Protein AF-A0A2D5ATB6-F1 (afdb_monomer_lite)

Foldseek 3Di:
DPLVLLVCLLVPVVVSVVPPPDDPVVSVVLVLLPLVCCVVVVVNPSLCVLLVVLCVLLVLLLLQQCPPDPPNGGCNVVLSVCLSVDPLSVCCSSVVNDSNLSSLVSSLVVCVVVVVPVSNQSSVVSNVLVVLLCVLLVCVLVVVVVVPPPDDDDDDDDDDPDPVVVVVVQVVQWKAFFPQKDKDKAFPQSVVLSVQSVVCVVVVHRRDPRDPGDRVDIWIKMWGFANPDDSPDGTDIDIDTDDPLRSVVNVVRNVIQTLVNLCVSQVVVVHHSVVSVVVVVVCVVRSRMDD

pLDDT: mean 79.23, std 19.3, range [33.31, 98.38]

Structure (mmCIF, N/CA/C/O backbone):
data_AF-A0A2D5ATB6-F1
#
_entry.id   AF-A0A2D5ATB6-F1
#
loop_
_atom_site.group_PDB
_atom_site.id
_atom_site.type_symbol
_atom_site.label_atom_id
_atom_site.label_alt_id
_atom_site.label_comp_id
_atom_site.label_asym_id
_atom_site.label_entity_id
_atom_site.label_seq_id
_atom_site.pdbx_PDB_ins_code
_atom_site.Cartn_x
_atom_site.Cartn_y
_atom_site.Cartn_z
_atom_site.occupancy
_atom_site.B_iso_or_equiv
_atom_site.auth_seq_id
_atom_site.auth_comp_id
_atom_site.auth_asym_id
_atom_site.auth_atom_id
_atom_site.pdbx_PDB_model_num
ATOM 1 N N . MET A 1 1 ? 13.770 -29.908 0.794 1.00 45.47 1 MET A N 1
ATOM 2 C CA . MET A 1 1 ? 14.318 -30.268 -0.531 1.00 45.47 1 MET A CA 1
ATOM 3 C C . MET A 1 1 ? 15.813 -30.008 -0.504 1.00 45.47 1 MET A C 1
ATOM 5 O O . MET A 1 1 ? 16.211 -29.025 0.107 1.00 45.47 1 MET A O 1
ATOM 9 N N . ASP A 1 2 ? 16.616 -30.884 -1.105 1.00 45.12 2 ASP A N 1
ATOM 10 C CA . ASP A 1 2 ? 18.061 -30.679 -1.275 1.00 45.12 2 ASP A CA 1
ATOM 11 C C . ASP A 1 2 ? 18.303 -29.563 -2.310 1.00 45.12 2 ASP A C 1
ATOM 13 O O . ASP A 1 2 ? 17.798 -29.638 -3.431 1.00 45.12 2 ASP A O 1
ATOM 17 N N . GLY A 1 3 ? 19.059 -28.522 -1.949 1.00 36.22 3 GLY A N 1
ATOM 18 C CA . GLY A 1 3 ? 19.397 -27.417 -2.856 1.00 36.22 3 GLY A CA 1
ATOM 19 C C . GLY A 1 3 ? 20.173 -27.869 -4.100 1.00 36.22 3 GLY A C 1
ATOM 20 O O . GLY A 1 3 ? 20.088 -27.230 -5.148 1.00 36.22 3 GLY A O 1
ATOM 21 N N . GLY A 1 4 ? 20.859 -29.016 -4.033 1.00 52.47 4 GLY A N 1
ATOM 22 C CA . GLY A 1 4 ? 21.532 -29.621 -5.180 1.00 52.47 4 GLY A CA 1
ATOM 23 C C . GLY A 1 4 ? 20.583 -30.241 -6.212 1.00 52.47 4 GLY A C 1
ATOM 24 O O . GLY A 1 4 ? 20.994 -30.437 -7.354 1.00 52.47 4 GLY A O 1
ATOM 25 N N . PHE A 1 5 ? 19.336 -30.547 -5.839 1.00 50.19 5 PHE A N 1
ATOM 26 C CA . PHE A 1 5 ? 18.330 -31.136 -6.729 1.00 50.19 5 PHE A CA 1
ATOM 27 C C . PHE A 1 5 ? 17.746 -30.084 -7.682 1.00 50.19 5 PHE A C 1
ATOM 29 O O . PHE A 1 5 ? 17.736 -30.283 -8.894 1.00 50.19 5 PHE A O 1
ATOM 36 N N . ALA A 1 6 ? 17.351 -28.926 -7.144 1.00 51.47 6 ALA A N 1
ATOM 37 C CA . ALA A 1 6 ? 16.807 -27.820 -7.930 1.00 51.47 6 ALA A CA 1
ATOM 38 C C . ALA A 1 6 ? 17.833 -27.282 -8.945 1.00 51.47 6 ALA A C 1
ATOM 40 O O . ALA A 1 6 ? 17.521 -27.180 -10.127 1.00 51.47 6 ALA A O 1
ATOM 41 N N . SER A 1 7 ? 19.085 -27.044 -8.525 1.00 52.72 7 SER A N 1
ATOM 42 C CA . SER A 1 7 ? 20.153 -26.594 -9.438 1.00 52.72 7 SER A CA 1
ATOM 43 C C . SER A 1 7 ? 20.425 -27.561 -10.593 1.00 52.72 7 SER A C 1
ATOM 45 O O . SER A 1 7 ? 20.748 -27.115 -11.689 1.00 52.72 7 SER A O 1
ATOM 47 N N . ARG A 1 8 ? 20.290 -28.878 -10.380 1.00 61.53 8 ARG A N 1
ATOM 48 C CA . ARG A 1 8 ? 20.505 -29.877 -11.440 1.00 61.53 8 ARG A CA 1
ATOM 49 C C . ARG A 1 8 ? 19.345 -29.940 -12.435 1.00 61.53 8 ARG A C 1
ATOM 51 O O . ARG A 1 8 ? 19.594 -30.092 -13.626 1.00 61.53 8 ARG A O 1
ATOM 58 N N . ILE A 1 9 ? 18.108 -29.734 -11.978 1.00 58.03 9 ILE A N 1
ATOM 59 C CA . ILE A 1 9 ? 16.943 -29.593 -12.869 1.00 58.03 9 ILE A CA 1
ATOM 60 C C . ILE A 1 9 ? 17.055 -28.317 -13.711 1.00 58.03 9 ILE A C 1
ATOM 62 O O . ILE A 1 9 ? 16.879 -28.371 -14.924 1.00 58.03 9 ILE A O 1
ATOM 66 N N . PHE A 1 10 ? 17.420 -27.183 -13.101 1.00 56.78 10 PHE A N 1
ATOM 67 C CA . PHE A 1 10 ? 17.631 -25.931 -13.839 1.00 56.78 10 PHE A CA 1
ATOM 68 C C . PHE A 1 10 ? 18.816 -26.002 -14.818 1.00 56.78 10 PHE A C 1
ATOM 70 O O . PHE A 1 10 ? 18.800 -25.331 -15.842 1.00 56.78 10 PHE A O 1
ATOM 77 N N . GLY A 1 11 ? 19.818 -26.844 -14.548 1.00 59.97 11 GLY A N 1
ATOM 78 C CA . GLY A 1 11 ? 20.951 -27.104 -15.444 1.00 59.97 11 GLY A CA 1
ATOM 79 C C . GLY A 1 11 ? 20.675 -28.090 -16.587 1.00 59.97 11 GLY A C 1
ATOM 80 O O . GLY A 1 11 ? 21.626 -28.492 -17.254 1.00 59.97 11 GLY A O 1
ATOM 81 N N . HIS A 1 12 ? 19.419 -28.502 -16.802 1.00 62.50 12 HIS A N 1
ATOM 82 C CA . HIS A 1 12 ? 19.025 -29.510 -17.794 1.00 62.50 12 HIS A CA 1
ATOM 83 C C . HIS A 1 12 ? 19.777 -30.848 -17.672 1.00 62.50 12 HIS A C 1
ATOM 85 O O . HIS A 1 12 ? 20.018 -31.511 -18.681 1.00 62.50 12 HIS A O 1
ATOM 91 N N . ASP A 1 13 ? 20.133 -31.271 -16.455 1.00 73.19 13 ASP A N 1
ATOM 92 C CA . ASP A 1 13 ? 20.701 -32.602 -16.228 1.00 73.19 13 ASP A CA 1
ATOM 93 C C . ASP A 1 13 ? 19.681 -33.672 -16.682 1.00 73.19 13 ASP A C 1
ATOM 95 O O . ASP A 1 13 ? 18.634 -33.827 -16.038 1.00 73.19 13 ASP A O 1
ATOM 99 N N . PRO A 1 14 ? 19.949 -34.420 -17.773 1.00 64.00 14 PRO A N 1
ATOM 100 C CA . PRO A 1 14 ? 18.973 -35.338 -18.361 1.00 64.00 14 PRO A CA 1
ATOM 101 C C . PRO A 1 14 ? 18.563 -36.446 -17.389 1.00 64.00 14 PRO A C 1
ATOM 103 O O . PRO A 1 14 ? 17.420 -36.909 -17.396 1.00 64.00 14 PRO A O 1
ATOM 106 N N . GLN A 1 15 ? 19.493 -36.854 -16.524 1.00 70.38 15 GLN A N 1
ATOM 107 C CA . GLN A 1 15 ? 19.270 -37.913 -15.555 1.00 70.38 15 GLN A CA 1
ATOM 108 C C . GLN A 1 15 ? 18.345 -37.421 -14.437 1.00 70.38 15 GLN A C 1
ATOM 110 O O . GLN A 1 15 ? 17.429 -38.138 -14.037 1.00 70.38 15 GLN A O 1
ATOM 115 N N . MET A 1 16 ? 18.495 -36.170 -13.996 1.00 68.12 16 MET A N 1
ATOM 116 C CA . MET A 1 16 ? 17.614 -35.592 -12.978 1.00 68.12 16 MET A CA 1
ATOM 117 C C . MET A 1 16 ? 16.237 -35.250 -13.542 1.00 68.12 16 MET A C 1
ATOM 119 O O . MET A 1 16 ? 15.245 -35.637 -12.933 1.00 68.12 16 MET A O 1
ATOM 123 N N . CYS A 1 17 ? 16.146 -34.643 -14.729 1.00 64.56 17 CYS A N 1
ATOM 124 C CA . CYS A 1 17 ? 14.864 -34.358 -15.383 1.00 64.56 17 CYS A CA 1
ATOM 125 C C . CYS A 1 17 ? 13.998 -35.624 -15.522 1.00 64.56 17 CYS A C 1
ATOM 127 O O . CYS A 1 17 ? 12.823 -35.599 -15.163 1.00 64.56 17 CYS A O 1
ATOM 129 N N . SER A 1 18 ? 14.597 -36.758 -15.911 1.00 65.44 18 SER A N 1
ATOM 130 C CA . SER A 1 18 ? 13.889 -38.040 -16.068 1.00 65.44 18 SER A CA 1
ATOM 131 C C . SER A 1 18 ? 13.386 -38.680 -14.762 1.00 65.44 18 SER A C 1
ATOM 133 O O . SER A 1 18 ? 12.474 -39.503 -14.794 1.00 65.44 18 SER A O 1
ATOM 135 N N . THR A 1 19 ? 13.944 -38.304 -13.604 1.00 65.94 19 THR A N 1
ATOM 136 C CA . THR A 1 19 ? 13.579 -38.882 -12.292 1.00 65.94 19 THR A CA 1
ATOM 137 C C . THR A 1 19 ? 12.556 -38.050 -11.521 1.00 65.94 19 THR A C 1
ATOM 139 O O . THR A 1 19 ? 12.052 -38.497 -10.493 1.00 65.94 19 THR A O 1
ATOM 142 N N . THR A 1 20 ? 12.207 -36.860 -12.021 1.00 60.66 20 THR A N 1
ATOM 143 C CA . THR A 1 20 ? 11.219 -35.968 -11.388 1.00 60.66 20 THR A CA 1
ATOM 144 C C . THR A 1 20 ? 9.781 -36.474 -11.484 1.00 60.66 20 THR A C 1
ATOM 146 O O . THR A 1 20 ? 8.939 -36.045 -10.698 1.00 60.66 20 THR A O 1
ATOM 149 N N . GLY A 1 21 ? 9.487 -37.361 -12.443 1.00 53.75 21 GLY A N 1
ATOM 150 C CA . GLY A 1 21 ? 8.119 -37.777 -12.768 1.00 53.75 21 GLY A CA 1
ATOM 151 C C . GLY A 1 21 ? 7.263 -36.669 -13.394 1.00 53.75 21 GLY A C 1
ATOM 152 O O . GLY A 1 21 ? 6.063 -36.867 -13.562 1.00 53.75 21 GLY A O 1
ATOM 153 N N . LEU A 1 22 ? 7.867 -35.522 -13.720 1.00 54.59 22 LEU A N 1
ATOM 154 C CA . LEU A 1 22 ? 7.214 -34.392 -14.370 1.00 54.59 22 LEU A CA 1
ATOM 155 C C . LEU A 1 22 ? 7.183 -34.601 -15.884 1.00 54.59 22 LEU A C 1
ATOM 157 O O . LEU A 1 22 ? 8.119 -35.144 -16.473 1.00 54.59 22 LEU A O 1
ATOM 161 N N . THR A 1 23 ? 6.108 -34.145 -16.513 1.00 61.91 23 THR A N 1
ATOM 162 C CA . THR A 1 23 ? 5.996 -34.094 -17.973 1.00 61.91 23 THR A CA 1
ATOM 163 C C . THR A 1 23 ? 6.937 -33.036 -18.562 1.00 61.91 23 THR A C 1
ATOM 165 O O . THR A 1 23 ? 7.346 -32.098 -17.875 1.00 61.91 23 THR A O 1
ATOM 168 N N . ASP A 1 24 ? 7.251 -33.136 -19.858 1.00 57.34 24 ASP A N 1
ATOM 169 C CA . ASP A 1 24 ? 8.077 -32.138 -20.561 1.00 57.34 24 ASP A CA 1
ATOM 170 C C . ASP A 1 24 ? 7.486 -30.716 -20.475 1.00 57.34 24 ASP A C 1
ATOM 172 O O . ASP A 1 24 ? 8.218 -29.723 -20.452 1.00 57.34 24 ASP A O 1
ATOM 176 N N . GLU A 1 25 ? 6.158 -30.603 -20.376 1.00 47.81 25 GLU A N 1
ATOM 177 C CA . GLU A 1 25 ? 5.452 -29.333 -20.196 1.00 47.81 25 GLU A CA 1
ATOM 178 C C . GLU A 1 25 ? 5.665 -28.749 -18.786 1.00 47.81 25 GLU A C 1
ATOM 180 O O . GLU A 1 25 ? 5.964 -27.563 -18.644 1.00 47.81 25 GLU A O 1
ATOM 185 N N . GLU A 1 26 ? 5.616 -29.577 -17.741 1.00 45.59 26 GLU A N 1
ATOM 186 C CA . GLU A 1 26 ? 5.871 -29.166 -16.351 1.00 45.59 26 GLU A CA 1
ATOM 187 C C . GLU A 1 26 ? 7.356 -28.860 -16.096 1.00 45.59 26 GLU A C 1
ATOM 189 O O . GLU A 1 26 ? 7.682 -27.893 -15.401 1.00 45.59 26 GLU A O 1
ATOM 194 N N . LEU A 1 27 ? 8.269 -29.617 -16.717 1.00 55.69 27 LEU A N 1
ATOM 195 C CA . LEU A 1 27 ? 9.700 -29.296 -16.757 1.00 55.69 27 LEU A CA 1
ATOM 196 C C . LEU A 1 27 ? 9.943 -27.974 -17.491 1.00 55.69 27 LEU A C 1
ATOM 198 O O . LEU A 1 27 ? 10.703 -27.136 -17.009 1.00 55.69 27 LEU A O 1
ATOM 202 N N . SER A 1 28 ? 9.233 -27.726 -18.597 1.00 53.09 28 SER A N 1
ATOM 203 C CA . SER A 1 28 ? 9.246 -26.425 -19.269 1.00 53.09 28 SER A CA 1
ATOM 204 C C . SER A 1 28 ? 8.721 -25.303 -18.371 1.00 53.09 28 SER A C 1
ATOM 206 O O . SER A 1 28 ? 9.161 -24.171 -18.556 1.00 53.09 28 SER A O 1
ATOM 208 N N . TRP A 1 29 ? 7.783 -25.547 -17.452 1.00 49.97 29 TRP A N 1
ATOM 209 C CA . TRP A 1 29 ? 7.299 -24.529 -16.510 1.00 49.97 29 TRP A CA 1
ATOM 210 C C . TRP A 1 29 ? 8.302 -24.254 -15.389 1.00 49.97 29 TRP A C 1
ATOM 212 O O . TRP A 1 29 ? 8.465 -23.102 -14.987 1.00 49.97 29 TRP A O 1
ATOM 222 N N . LEU A 1 30 ? 9.017 -25.282 -14.925 1.00 46.66 30 LEU A N 1
ATOM 223 C CA . LEU A 1 30 ? 10.131 -25.123 -13.990 1.00 46.66 30 LEU A CA 1
ATOM 224 C C . LEU A 1 30 ? 11.281 -24.342 -14.639 1.00 46.66 30 LEU A C 1
ATOM 226 O O . LEU A 1 30 ? 11.693 -23.313 -14.110 1.00 46.66 30 LEU A O 1
ATOM 230 N N . CYS A 1 31 ? 11.726 -24.736 -15.834 1.00 52.03 31 CYS A N 1
ATOM 231 C CA . CYS A 1 31 ? 12.717 -23.988 -16.612 1.00 52.03 31 CYS A CA 1
ATOM 232 C C . CYS A 1 31 ? 12.207 -22.605 -17.058 1.00 52.03 31 CYS A C 1
ATOM 234 O O . CYS A 1 31 ? 13.009 -21.711 -17.284 1.00 52.03 31 CYS A O 1
ATOM 236 N N . ALA A 1 32 ? 10.892 -22.367 -17.147 1.00 47.25 32 ALA A N 1
ATOM 237 C CA . ALA A 1 32 ? 10.337 -21.040 -17.444 1.00 47.25 32 ALA A CA 1
ATOM 238 C C . ALA A 1 32 ? 10.570 -20.013 -16.327 1.00 47.25 32 ALA A C 1
ATOM 240 O O . ALA A 1 32 ? 10.341 -18.823 -16.552 1.00 47.25 32 ALA A O 1
ATOM 241 N N . GLN A 1 33 ? 11.031 -20.442 -15.149 1.00 49.78 33 GLN A N 1
ATOM 242 C CA . GLN A 1 33 ? 11.528 -19.517 -14.140 1.00 49.78 33 GLN A CA 1
ATOM 243 C C . GLN A 1 33 ? 13.014 -19.181 -14.333 1.00 49.78 33 GLN A C 1
ATOM 245 O O . GLN A 1 33 ? 13.437 -18.153 -13.833 1.00 49.78 33 GLN A O 1
ATOM 250 N N . ASP A 1 34 ? 13.802 -19.937 -15.106 1.00 58.72 34 ASP A N 1
ATOM 251 C CA . ASP A 1 34 ? 15.224 -19.643 -15.342 1.00 58.72 34 ASP A CA 1
ATOM 252 C C . ASP A 1 34 ? 15.435 -18.257 -16.017 1.00 58.72 34 ASP A C 1
ATOM 254 O O . ASP A 1 34 ? 14.915 -18.010 -17.114 1.00 58.72 34 ASP A O 1
ATOM 258 N N . PRO A 1 35 ? 16.216 -17.332 -15.412 1.00 55.88 35 PRO A N 1
ATOM 259 C CA . PRO A 1 35 ? 16.519 -16.021 -15.987 1.00 55.88 35 PRO A CA 1
ATOM 260 C C . PRO A 1 35 ? 17.221 -16.101 -17.347 1.00 55.88 35 PRO A C 1
ATOM 262 O O . PRO A 1 35 ? 17.037 -15.211 -18.184 1.00 55.88 35 PRO A O 1
ATOM 265 N N . ALA A 1 36 ? 18.010 -17.156 -17.586 1.00 55.88 36 ALA A N 1
ATOM 266 C CA . ALA A 1 36 ? 18.679 -17.363 -18.866 1.00 55.88 36 ALA A CA 1
ATOM 267 C C . ALA A 1 36 ? 17.671 -17.763 -19.956 1.00 55.88 36 ALA A C 1
ATOM 269 O O . ALA A 1 36 ? 17.685 -17.177 -21.039 1.00 55.88 36 ALA A O 1
ATOM 270 N N . ALA A 1 37 ? 16.729 -18.660 -19.651 1.00 52.94 37 ALA A N 1
ATOM 271 C CA . ALA A 1 37 ? 15.648 -19.045 -20.559 1.00 52.94 37 ALA A CA 1
ATOM 272 C C . ALA A 1 37 ? 14.688 -17.886 -20.896 1.00 52.94 37 ALA A C 1
ATOM 274 O O . ALA A 1 37 ? 14.227 -17.781 -22.032 1.00 52.94 37 ALA A O 1
ATOM 275 N N . LEU A 1 38 ? 14.408 -16.982 -19.949 1.00 55.25 38 LEU A N 1
ATOM 276 C CA . LEU A 1 38 ? 13.622 -15.764 -20.210 1.00 55.25 38 LEU A CA 1
ATOM 277 C C . LEU A 1 38 ? 14.363 -14.747 -21.080 1.00 55.25 38 LEU A C 1
ATOM 279 O O . LEU A 1 38 ? 13.742 -14.072 -21.902 1.00 55.25 38 LEU A O 1
ATOM 283 N N . SER A 1 39 ? 15.682 -14.651 -20.916 1.00 53.03 39 SER A N 1
ATOM 284 C CA . SER A 1 39 ? 16.539 -13.812 -21.761 1.00 53.03 39 SER A CA 1
ATOM 285 C C . SER A 1 39 ? 16.708 -14.396 -23.170 1.00 53.03 39 SER A C 1
ATOM 287 O O . SER A 1 39 ? 16.908 -13.647 -24.122 1.00 53.03 39 SER A O 1
ATOM 289 N N . ALA A 1 40 ? 16.589 -15.719 -23.309 1.00 50.56 40 ALA A N 1
ATOM 290 C CA . ALA A 1 40 ? 16.691 -16.452 -24.567 1.00 50.56 40 ALA A CA 1
ATOM 291 C C . ALA A 1 40 ? 15.334 -16.727 -25.253 1.00 50.56 40 ALA A C 1
ATOM 293 O O . ALA A 1 40 ? 15.324 -17.433 -26.257 1.00 50.56 40 ALA A O 1
ATOM 294 N N . ASP A 1 41 ? 14.210 -16.197 -24.739 1.00 56.16 41 ASP A N 1
ATOM 295 C CA . ASP A 1 41 ? 12.846 -16.428 -25.254 1.00 56.16 41 ASP A CA 1
ATOM 296 C C . ASP A 1 41 ? 12.723 -15.998 -26.735 1.00 56.16 41 ASP A C 1
ATOM 298 O O . ASP A 1 41 ? 12.576 -14.800 -27.009 1.00 56.16 41 ASP A O 1
ATOM 302 N N . PRO A 1 42 ? 12.726 -16.939 -27.707 1.00 46.34 42 PRO A N 1
ATOM 303 C CA . PRO A 1 42 ? 12.850 -16.622 -29.134 1.00 46.34 42 PRO A CA 1
ATOM 304 C C . PRO A 1 42 ? 11.650 -15.854 -29.705 1.00 46.34 42 PRO A C 1
ATOM 306 O O . PRO A 1 42 ? 11.721 -15.336 -30.817 1.00 46.34 42 PRO A O 1
ATOM 309 N N . GLY A 1 43 ? 10.539 -15.783 -28.962 1.00 55.91 43 GLY A N 1
ATOM 310 C CA . GLY A 1 43 ? 9.350 -15.010 -29.325 1.00 55.91 43 GLY A CA 1
ATOM 311 C C . GLY A 1 43 ? 8.998 -13.890 -28.347 1.00 55.91 43 GLY A C 1
ATOM 312 O O . GLY A 1 43 ? 7.989 -13.219 -28.557 1.00 55.91 43 GLY A O 1
ATOM 313 N N . GLY A 1 44 ? 9.759 -13.718 -27.260 1.00 62.25 44 GLY A N 1
ATOM 314 C CA . GLY A 1 44 ? 9.538 -12.703 -26.222 1.00 62.25 44 GLY A CA 1
ATOM 315 C C . GLY A 1 44 ? 8.184 -12.763 -25.498 1.00 62.25 44 GLY A C 1
ATOM 316 O O . GLY A 1 44 ? 7.881 -11.870 -24.708 1.00 62.25 44 GLY A O 1
ATOM 317 N N . LYS A 1 45 ? 7.346 -13.778 -25.750 1.00 70.81 45 LYS A N 1
ATOM 318 C CA . LYS A 1 45 ? 5.972 -13.868 -25.228 1.00 70.81 45 LYS A CA 1
ATOM 319 C C . LYS A 1 45 ? 5.949 -14.030 -23.710 1.00 70.81 45 LYS A C 1
ATOM 321 O O . LYS A 1 45 ? 5.103 -13.436 -23.045 1.00 70.81 45 LYS A O 1
ATOM 326 N N . ARG A 1 46 ? 6.877 -14.812 -23.155 1.00 68.88 46 ARG A N 1
ATOM 327 C CA . ARG A 1 46 ? 6.960 -15.085 -21.712 1.00 68.88 46 ARG A CA 1
ATOM 328 C C . ARG A 1 46 ? 7.489 -13.865 -20.978 1.00 68.88 46 ARG A C 1
ATOM 330 O O . ARG A 1 46 ? 6.906 -13.442 -19.980 1.00 68.88 46 ARG A O 1
ATOM 337 N N . ARG A 1 47 ? 8.533 -13.241 -21.534 1.00 71.50 47 ARG A N 1
ATOM 338 C CA . ARG A 1 47 ? 9.038 -11.951 -21.051 1.00 71.50 47 ARG A CA 1
ATOM 339 C C . ARG A 1 47 ? 7.928 -10.898 -21.064 1.00 71.50 47 ARG A C 1
ATOM 341 O O . ARG A 1 47 ? 7.714 -10.244 -20.049 1.00 71.50 47 ARG A O 1
ATOM 348 N N . ALA A 1 48 ? 7.177 -10.791 -22.161 1.00 70.88 48 ALA A N 1
ATOM 349 C CA . ALA A 1 48 ? 6.059 -9.859 -22.285 1.00 70.88 48 ALA A CA 1
ATOM 350 C C . ALA A 1 48 ? 4.952 -10.120 -21.252 1.00 70.88 48 ALA A C 1
ATOM 352 O O . ALA A 1 48 ? 4.411 -9.168 -20.699 1.00 70.88 48 ALA A O 1
ATOM 353 N N . GLN A 1 49 ? 4.644 -11.382 -20.936 1.00 77.12 49 GLN A N 1
ATOM 354 C CA . GLN A 1 49 ? 3.660 -11.719 -19.904 1.00 77.12 49 GLN A CA 1
ATOM 355 C C . GLN A 1 49 ? 4.131 -11.320 -18.497 1.00 77.12 49 GLN A C 1
ATOM 357 O O . GLN A 1 49 ? 3.371 -10.708 -17.749 1.00 77.12 49 GLN A O 1
ATOM 362 N N . ILE A 1 50 ? 5.379 -11.635 -18.130 1.00 79.19 50 ILE A N 1
ATOM 363 C CA . ILE A 1 50 ? 5.946 -11.257 -16.824 1.00 79.19 50 ILE A CA 1
ATOM 364 C C . ILE A 1 50 ? 5.981 -9.736 -16.682 1.00 79.19 50 ILE A C 1
ATOM 366 O O . ILE A 1 50 ? 5.491 -9.195 -15.690 1.00 79.19 50 ILE A O 1
ATOM 370 N N . VAL A 1 51 ? 6.520 -9.056 -17.694 1.00 80.06 51 VAL A N 1
ATOM 371 C CA . VAL A 1 51 ? 6.595 -7.595 -17.746 1.00 80.06 51 VAL A CA 1
ATOM 372 C C . VAL A 1 51 ? 5.198 -6.985 -17.698 1.00 80.06 51 VAL A C 1
ATOM 374 O O . VAL A 1 51 ? 4.988 -6.048 -16.940 1.00 80.06 51 VAL A O 1
ATOM 377 N N . GLY A 1 52 ? 4.226 -7.542 -18.425 1.00 76.94 52 GLY A N 1
ATOM 378 C CA . GLY A 1 52 ? 2.835 -7.090 -18.407 1.00 76.94 52 GLY A CA 1
ATOM 379 C C . GLY A 1 52 ? 2.187 -7.210 -17.027 1.00 76.94 52 GLY A C 1
ATOM 380 O O . GLY A 1 52 ? 1.556 -6.263 -16.562 1.00 76.94 52 GLY A O 1
ATOM 381 N N . ASN A 1 53 ? 2.402 -8.328 -16.329 1.00 84.44 53 ASN A N 1
ATOM 382 C CA . ASN A 1 53 ? 1.889 -8.525 -14.972 1.00 84.44 53 ASN A CA 1
ATOM 383 C C . ASN A 1 53 ? 2.508 -7.526 -13.986 1.00 84.44 53 ASN A C 1
ATOM 385 O O . ASN A 1 53 ? 1.785 -6.874 -13.235 1.00 84.44 53 ASN A O 1
ATOM 389 N N . ILE A 1 54 ? 3.833 -7.357 -14.021 1.00 89.31 54 ILE A N 1
ATOM 390 C CA . ILE A 1 54 ? 4.540 -6.377 -13.183 1.00 89.31 54 ILE A CA 1
ATOM 391 C C . ILE A 1 54 ? 4.056 -4.963 -13.495 1.00 89.31 54 ILE A C 1
ATOM 393 O O . ILE A 1 54 ? 3.707 -4.218 -12.583 1.00 89.31 54 ILE A O 1
ATOM 397 N N . ALA A 1 55 ? 3.979 -4.613 -14.778 1.00 86.62 55 ALA A N 1
ATOM 398 C CA . ALA A 1 55 ? 3.539 -3.302 -15.217 1.00 86.62 55 ALA A CA 1
ATOM 399 C C . ALA A 1 55 ? 2.109 -3.003 -14.775 1.00 86.62 55 ALA A C 1
ATOM 401 O O . ALA A 1 55 ? 1.825 -1.869 -14.413 1.00 86.62 55 ALA A O 1
ATOM 402 N N . SER A 1 56 ? 1.228 -4.008 -14.750 1.00 85.50 56 SER A N 1
ATOM 403 C CA . SER A 1 56 ? -0.141 -3.855 -14.252 1.00 85.50 56 SER A CA 1
ATOM 404 C C . SER A 1 56 ? -0.220 -3.622 -12.738 1.00 85.50 56 SER A C 1
ATOM 406 O O . SER A 1 56 ? -1.134 -2.935 -12.285 1.00 85.50 56 SER A O 1
ATOM 408 N N . GLU A 1 57 ? 0.730 -4.154 -11.962 1.00 90.75 57 GLU A N 1
ATOM 409 C CA . GLU A 1 57 ? 0.771 -3.996 -10.503 1.00 90.75 57 GLU A CA 1
ATOM 410 C C . GLU A 1 57 ? 1.487 -2.722 -10.040 1.00 90.75 57 GLU A C 1
ATOM 412 O O . GLU A 1 57 ? 1.136 -2.215 -8.978 1.00 90.75 57 GLU A O 1
ATOM 417 N N . PHE A 1 58 ? 2.451 -2.224 -10.823 1.00 93.94 58 PHE A N 1
ATOM 418 C C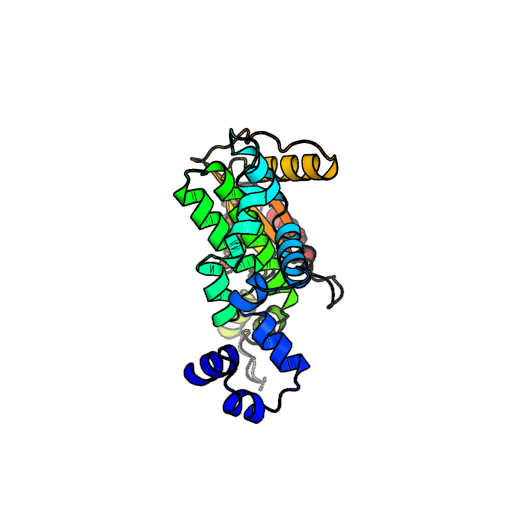A . PHE A 1 58 ? 3.317 -1.084 -10.490 1.00 93.94 58 PHE A CA 1
ATOM 419 C C . PHE A 1 58 ? 3.126 0.108 -11.442 1.00 93.94 58 PHE A C 1
ATOM 421 O O . PHE A 1 58 ? 4.083 0.774 -11.854 1.00 93.94 58 PHE A O 1
ATOM 428 N N . ARG A 1 59 ? 1.880 0.348 -11.865 1.00 92.50 59 ARG A N 1
ATOM 429 C CA . ARG A 1 59 ? 1.542 1.371 -12.866 1.00 92.50 59 ARG A CA 1
ATOM 430 C C . ARG A 1 59 ? 1.934 2.773 -12.406 1.00 92.50 59 ARG A C 1
ATOM 432 O O . ARG A 1 59 ? 2.441 3.543 -13.223 1.00 92.50 59 ARG A O 1
ATOM 439 N N . LEU A 1 60 ? 1.712 3.108 -11.133 1.00 93.00 60 LEU A N 1
ATOM 440 C CA . LEU A 1 60 ? 2.008 4.439 -10.596 1.00 93.00 60 LEU A CA 1
ATOM 441 C C . LEU A 1 60 ? 3.516 4.671 -10.536 1.00 93.00 60 LEU A C 1
ATOM 443 O O . LEU A 1 60 ? 3.994 5.697 -11.020 1.00 93.00 60 LEU A O 1
ATOM 447 N N . SER A 1 61 ? 4.269 3.691 -10.033 1.00 93.69 61 SER A N 1
ATOM 448 C CA . SER A 1 61 ? 5.731 3.746 -9.942 1.00 93.69 61 SER A CA 1
ATOM 449 C C . SER A 1 61 ? 6.363 3.897 -11.319 1.00 93.69 61 SER A C 1
ATOM 451 O O . SER A 1 61 ? 7.221 4.754 -11.517 1.00 93.69 61 SER A O 1
ATOM 453 N N . LEU A 1 62 ? 5.915 3.108 -12.299 1.00 90.38 62 LEU A N 1
ATOM 454 C CA . LEU A 1 62 ? 6.418 3.182 -13.673 1.00 90.38 62 LEU A CA 1
ATOM 455 C C . LEU A 1 62 ? 6.070 4.515 -14.345 1.00 90.38 62 LEU A C 1
ATOM 457 O O . LEU A 1 62 ? 6.900 5.076 -15.066 1.00 90.38 62 LEU A O 1
ATOM 461 N N . SER A 1 63 ? 4.873 5.047 -14.092 1.00 89.06 63 SER A N 1
ATOM 462 C CA . SER A 1 63 ? 4.446 6.363 -14.579 1.00 89.06 63 SER A CA 1
ATOM 463 C C . SER A 1 63 ? 5.305 7.488 -14.003 1.00 89.06 63 SER A C 1
ATOM 465 O O . SER A 1 63 ? 5.876 8.285 -14.751 1.00 89.06 63 SER A O 1
ATOM 467 N N . ALA A 1 64 ? 5.483 7.503 -12.679 1.00 88.94 64 ALA A N 1
ATOM 468 C CA . ALA A 1 64 ? 6.322 8.472 -11.985 1.00 88.94 64 ALA A CA 1
ATOM 469 C C . ALA A 1 64 ? 7.784 8.391 -12.462 1.00 88.94 64 ALA A C 1
ATOM 471 O O . ALA A 1 64 ? 8.389 9.401 -12.825 1.00 88.94 64 ALA A O 1
ATOM 472 N N . ALA A 1 65 ? 8.325 7.177 -12.569 1.00 87.88 65 ALA A N 1
ATOM 473 C CA . ALA A 1 65 ? 9.688 6.930 -13.021 1.00 87.88 65 ALA A CA 1
ATOM 474 C C . ALA A 1 65 ? 9.908 7.321 -14.489 1.00 87.88 65 ALA A C 1
ATOM 476 O O . ALA A 1 65 ? 10.984 7.788 -14.845 1.00 87.88 65 ALA A O 1
ATOM 477 N N . SER A 1 66 ? 8.905 7.204 -15.362 1.00 80.25 66 SER A N 1
ATOM 478 C CA . SER A 1 66 ? 9.016 7.639 -16.767 1.00 80.25 66 SER A CA 1
ATOM 479 C C . SER A 1 66 ? 9.352 9.132 -16.904 1.00 80.25 66 SER A C 1
ATOM 481 O O . SER A 1 66 ? 9.904 9.557 -17.918 1.00 80.25 66 SER A O 1
ATOM 483 N N . ARG A 1 67 ? 9.071 9.925 -15.863 1.00 74.69 67 ARG A N 1
ATOM 484 C CA . ARG A 1 67 ? 9.293 11.370 -15.816 1.00 74.69 67 ARG A CA 1
ATOM 485 C C . ARG A 1 67 ? 10.652 11.778 -15.232 1.00 74.69 67 ARG A C 1
ATOM 487 O O . ARG A 1 67 ? 11.186 12.811 -15.632 1.00 74.69 67 ARG A O 1
ATOM 494 N N . SER A 1 68 ? 11.204 11.025 -14.278 1.00 63.81 68 SER A N 1
ATOM 495 C CA . SER A 1 68 ? 12.391 11.451 -13.510 1.00 63.81 68 SER A CA 1
ATOM 496 C C . SER A 1 68 ? 13.698 11.514 -14.324 1.00 63.81 68 SER A C 1
ATOM 498 O O . SER A 1 68 ? 14.692 12.040 -13.825 1.00 63.81 68 SER A O 1
ATOM 500 N N . SER A 1 69 ? 13.726 11.060 -15.586 1.00 59.81 69 SER A N 1
ATOM 501 C CA . SER A 1 69 ? 14.892 11.255 -16.464 1.00 59.81 69 SER A CA 1
ATOM 502 C C . SER A 1 69 ? 14.777 12.544 -17.276 1.00 59.81 69 SER A C 1
ATOM 504 O O . SER A 1 69 ? 13.801 12.775 -17.984 1.00 59.81 69 SER A O 1
ATOM 506 N N . ARG A 1 70 ? 15.821 13.382 -17.207 1.00 57.50 70 ARG A N 1
ATOM 507 C CA . ARG A 1 70 ? 15.987 14.563 -18.076 1.00 57.50 70 ARG A CA 1
ATOM 508 C C . ARG A 1 70 ? 16.290 14.188 -19.533 1.00 57.50 70 ARG A C 1
ATOM 510 O O . ARG A 1 70 ? 16.136 15.029 -20.412 1.00 57.50 70 ARG A O 1
ATOM 517 N N . ASN A 1 71 ? 16.705 12.946 -19.776 1.00 48.19 71 ASN A N 1
ATOM 518 C CA . ASN A 1 71 ? 16.894 12.375 -21.106 1.00 48.19 71 ASN A CA 1
ATOM 519 C C . ASN A 1 71 ? 15.650 11.546 -21.457 1.00 48.19 71 ASN A C 1
ATOM 521 O O . ASN A 1 71 ? 15.030 10.988 -20.560 1.00 48.19 71 ASN A O 1
ATOM 525 N N . ALA A 1 72 ? 15.287 11.455 -22.738 1.00 44.75 72 ALA A N 1
ATOM 526 C CA . ALA A 1 72 ? 14.014 10.925 -23.256 1.00 44.75 72 ALA A CA 1
ATOM 527 C C . ALA A 1 72 ? 13.691 9.424 -22.986 1.00 44.75 72 ALA A C 1
ATOM 529 O O . ALA A 1 72 ? 12.959 8.802 -23.747 1.00 44.75 72 ALA A O 1
ATOM 530 N N . GLY A 1 73 ? 14.191 8.835 -21.901 1.00 52.00 73 GLY A N 1
ATOM 531 C CA . GLY A 1 73 ? 13.849 7.506 -21.404 1.00 52.00 73 GLY A CA 1
ATOM 532 C C . GLY A 1 73 ? 13.956 7.471 -19.881 1.00 52.00 73 GLY A C 1
ATOM 533 O O . GLY A 1 73 ? 15.020 7.174 -19.343 1.00 52.00 73 GLY A O 1
ATOM 534 N N . GLY A 1 74 ? 12.872 7.829 -19.186 1.00 56.97 74 GLY A N 1
ATOM 535 C CA . GLY A 1 74 ? 12.739 7.693 -17.730 1.00 56.97 74 GLY A CA 1
ATOM 536 C C . GLY A 1 74 ? 13.168 6.322 -17.192 1.00 56.97 74 GLY A C 1
ATOM 537 O O . GLY A 1 74 ? 13.105 5.342 -17.934 1.00 56.97 74 GLY A O 1
ATOM 538 N N . PRO A 1 75 ? 13.548 6.197 -15.905 1.00 58.88 75 PRO A N 1
ATOM 539 C CA . PRO A 1 75 ? 13.786 4.895 -15.282 1.00 58.88 75 PRO A CA 1
ATOM 540 C C . PRO A 1 75 ? 12.617 3.905 -15.403 1.00 58.88 75 PRO A C 1
ATOM 542 O O . PRO A 1 75 ? 12.861 2.711 -15.328 1.00 58.88 75 PRO A O 1
ATOM 545 N N . GLY A 1 76 ? 11.378 4.356 -15.642 1.00 61.91 76 GLY A N 1
ATOM 546 C CA . GLY A 1 76 ? 10.193 3.487 -15.719 1.00 61.91 76 GLY A CA 1
ATOM 547 C C . GLY A 1 76 ? 10.322 2.345 -16.739 1.00 61.91 76 GLY A C 1
ATOM 548 O O . GLY A 1 76 ? 10.386 1.184 -16.335 1.00 61.91 76 GLY A O 1
ATOM 549 N N . PRO A 1 77 ? 10.413 2.631 -18.051 1.00 69.56 77 PRO A N 1
ATOM 550 C CA . PRO A 1 77 ? 10.641 1.597 -19.061 1.00 69.56 77 PRO A CA 1
ATOM 551 C C . PRO A 1 77 ? 11.943 0.817 -18.828 1.00 69.56 77 PRO A C 1
ATOM 553 O O . PRO A 1 77 ? 11.961 -0.406 -18.949 1.00 69.56 77 PRO A O 1
ATOM 556 N N . ALA A 1 78 ? 13.006 1.505 -18.394 1.00 81.56 78 ALA A N 1
ATOM 557 C CA . ALA A 1 78 ? 14.302 0.882 -18.138 1.00 81.56 78 ALA A CA 1
ATOM 558 C C . ALA A 1 78 ? 14.267 -0.133 -16.980 1.00 81.56 78 ALA A C 1
ATOM 560 O O . ALA A 1 78 ? 14.983 -1.129 -17.022 1.00 81.56 78 ALA A O 1
ATOM 561 N N . TRP A 1 79 ? 13.433 0.062 -15.953 1.00 87.06 79 TRP A N 1
ATOM 562 C CA . TRP A 1 79 ? 13.282 -0.900 -14.859 1.00 87.06 79 TRP A CA 1
ATOM 563 C C . TRP A 1 79 ? 12.730 -2.234 -15.342 1.00 87.06 79 TRP A C 1
ATOM 565 O O . TRP A 1 79 ? 13.223 -3.277 -14.920 1.00 87.06 79 TRP A O 1
ATOM 575 N N . LEU A 1 80 ? 11.747 -2.219 -16.243 1.00 85.50 80 LEU A N 1
ATOM 576 C CA . LEU A 1 80 ? 11.181 -3.445 -16.812 1.00 85.50 80 LEU A CA 1
ATOM 577 C C . LEU A 1 80 ? 12.197 -4.190 -17.687 1.00 85.50 80 LEU A C 1
ATOM 579 O O . LEU A 1 80 ? 12.194 -5.421 -17.723 1.00 85.50 80 LEU A O 1
ATOM 583 N N . ASP A 1 81 ? 13.091 -3.455 -18.351 1.00 82.25 81 ASP A N 1
ATOM 584 C CA . ASP A 1 81 ? 14.173 -4.036 -19.142 1.00 82.25 81 ASP A CA 1
ATOM 585 C C . ASP A 1 81 ? 15.317 -4.585 -18.283 1.00 82.25 81 ASP A C 1
ATOM 587 O O . ASP A 1 81 ? 15.857 -5.648 -18.586 1.00 82.25 81 ASP A O 1
ATOM 591 N N . HIS A 1 82 ? 15.670 -3.898 -17.197 1.00 86.88 82 HIS A N 1
ATOM 592 C CA . HIS A 1 82 ? 16.788 -4.275 -16.332 1.00 86.88 82 HIS A CA 1
ATOM 593 C C . HIS A 1 82 ? 16.428 -5.339 -15.291 1.00 86.88 82 HIS A C 1
ATOM 595 O O . HIS A 1 82 ? 17.302 -6.108 -14.888 1.00 86.88 82 HIS A O 1
ATOM 601 N N . PHE A 1 83 ? 15.165 -5.406 -14.858 1.00 88.62 83 PHE A N 1
ATOM 602 C CA . PHE A 1 83 ? 14.734 -6.309 -13.791 1.00 88.62 83 PHE A CA 1
ATOM 603 C C . PHE A 1 83 ? 15.118 -7.780 -14.032 1.00 88.62 83 PHE A C 1
ATOM 605 O O . PHE A 1 83 ? 15.691 -8.368 -13.120 1.00 88.62 83 PHE A O 1
ATOM 612 N N . PRO A 1 84 ? 14.934 -8.385 -15.226 1.00 86.44 84 PRO A N 1
ATOM 613 C CA . PRO A 1 84 ? 15.353 -9.771 -15.471 1.00 86.44 84 PRO A CA 1
ATOM 614 C C . PRO A 1 84 ? 16.846 -10.052 -15.209 1.00 86.44 84 PRO A C 1
ATOM 616 O O . PRO A 1 84 ? 17.215 -11.177 -14.879 1.00 86.44 84 PRO A O 1
ATOM 619 N N . GLY A 1 85 ? 17.710 -9.037 -15.329 1.00 83.44 85 GLY A N 1
ATOM 620 C CA . GLY A 1 85 ? 19.143 -9.140 -15.037 1.00 83.44 85 GLY A CA 1
ATOM 621 C C . GLY A 1 85 ? 19.513 -8.917 -13.563 1.00 83.44 85 GLY A C 1
ATOM 622 O O . GLY A 1 85 ? 20.677 -9.102 -13.187 1.00 83.44 85 GLY A O 1
ATOM 623 N N . SER A 1 86 ? 18.557 -8.519 -12.720 1.00 89.81 86 SER A N 1
ATOM 624 C CA . SER A 1 86 ? 18.806 -8.099 -11.341 1.00 89.81 86 SER A CA 1
ATOM 625 C C . SER A 1 86 ? 19.014 -9.276 -10.377 1.00 89.81 86 SER A C 1
ATOM 627 O O . SER A 1 86 ? 18.671 -10.430 -10.657 1.00 89.81 86 SER A O 1
ATOM 629 N N . ALA A 1 87 ? 19.604 -8.995 -9.211 1.00 92.50 87 ALA A N 1
ATOM 630 C CA . ALA A 1 87 ? 19.777 -9.998 -8.161 1.00 92.50 87 ALA A CA 1
ATOM 631 C C . ALA A 1 87 ? 18.433 -10.411 -7.536 1.00 92.50 87 ALA A C 1
ATOM 633 O O . ALA A 1 87 ? 18.250 -11.578 -7.200 1.00 92.50 87 ALA A O 1
ATOM 634 N N . GLU A 1 88 ? 17.481 -9.484 -7.427 1.00 94.25 88 GLU A N 1
ATOM 635 C CA . GLU A 1 88 ? 16.134 -9.723 -6.905 1.00 94.25 88 GLU A CA 1
ATOM 636 C C . GLU A 1 88 ? 15.338 -10.661 -7.805 1.00 94.25 88 GLU A C 1
ATOM 638 O O . GLU A 1 88 ? 14.649 -11.540 -7.290 1.00 94.25 88 GLU A O 1
ATOM 643 N N . PHE A 1 89 ? 15.457 -10.513 -9.128 1.00 88.25 89 PHE A N 1
ATOM 644 C CA . PHE A 1 89 ? 14.834 -11.433 -10.075 1.00 88.25 89 PHE A CA 1
ATOM 645 C C . PHE A 1 89 ? 15.376 -12.853 -9.903 1.00 88.25 89 PHE A C 1
ATOM 647 O O . PHE A 1 89 ? 14.606 -13.787 -9.680 1.00 88.25 89 PHE A O 1
ATOM 654 N N . ARG A 1 90 ? 16.709 -13.008 -9.915 1.00 86.38 90 ARG A N 1
ATOM 655 C CA . ARG A 1 90 ? 17.360 -14.310 -9.689 1.00 86.38 90 ARG A CA 1
ATOM 656 C C . ARG A 1 90 ? 16.963 -14.920 -8.347 1.00 86.38 90 ARG A C 1
ATOM 658 O O . ARG A 1 90 ? 16.632 -16.099 -8.286 1.00 86.38 90 ARG A O 1
ATOM 665 N N . GLY A 1 91 ? 16.974 -14.120 -7.282 1.00 82.50 91 GLY A N 1
ATOM 666 C CA . GLY A 1 91 ? 16.563 -14.558 -5.952 1.00 82.50 91 GLY A CA 1
ATOM 667 C C . GLY A 1 91 ? 15.114 -15.035 -5.926 1.00 82.50 91 GLY A C 1
ATOM 668 O O . GLY A 1 91 ? 14.821 -16.055 -5.310 1.00 82.50 91 GLY A O 1
ATOM 669 N N . ALA A 1 92 ? 14.220 -14.352 -6.643 1.00 87.06 92 ALA A N 1
ATOM 670 C CA . ALA A 1 92 ? 12.816 -14.727 -6.680 1.00 87.06 92 ALA A CA 1
ATOM 671 C C . ALA A 1 92 ? 12.553 -16.023 -7.433 1.00 87.06 92 ALA A C 1
ATOM 673 O O . ALA A 1 92 ? 11.797 -16.860 -6.951 1.00 87.06 92 ALA A O 1
ATOM 674 N N . VAL A 1 93 ? 13.226 -16.210 -8.562 1.00 81.19 93 VAL A N 1
ATOM 675 C CA . VAL A 1 93 ? 13.187 -17.461 -9.316 1.00 81.19 93 VAL A CA 1
ATOM 676 C C . VAL A 1 93 ? 13.690 -18.631 -8.473 1.00 81.19 93 VAL A C 1
ATOM 678 O O . VAL A 1 93 ? 13.020 -19.653 -8.361 1.00 81.19 93 VAL A O 1
ATOM 681 N N . LEU A 1 94 ? 14.878 -18.488 -7.878 1.00 78.69 94 LEU A N 1
ATOM 682 C CA . LEU A 1 94 ? 15.540 -19.591 -7.180 1.00 78.69 94 LEU A CA 1
ATOM 683 C C . LEU A 1 94 ? 14.868 -19.910 -5.840 1.00 78.69 94 LEU A C 1
ATOM 685 O O . LEU A 1 94 ? 14.821 -21.068 -5.432 1.00 78.69 94 LEU A O 1
ATOM 689 N N . GLY A 1 95 ? 14.362 -18.886 -5.150 1.00 75.12 95 GLY A N 1
ATOM 690 C CA . GLY A 1 95 ? 13.707 -19.005 -3.847 1.00 75.12 95 GLY A CA 1
ATOM 691 C C . GLY A 1 95 ? 12.195 -19.235 -3.908 1.00 75.12 95 GLY A C 1
ATOM 692 O O . GLY A 1 95 ? 11.586 -19.486 -2.871 1.00 75.12 95 GLY A O 1
ATOM 693 N N . GLY A 1 96 ? 11.576 -19.146 -5.089 1.00 77.56 96 GLY A N 1
ATOM 694 C CA . GLY A 1 96 ? 10.121 -19.221 -5.244 1.00 77.56 96 GLY A CA 1
ATOM 695 C C . GLY A 1 96 ? 9.368 -17.987 -4.724 1.00 77.56 96 GLY A C 1
ATOM 696 O O . GLY A 1 96 ? 8.182 -18.089 -4.391 1.00 77.56 96 GLY A O 1
ATOM 697 N N . ASP A 1 97 ? 10.019 -16.818 -4.648 1.00 81.69 97 ASP A N 1
ATOM 698 C CA . ASP A 1 97 ? 9.326 -15.573 -4.304 1.00 81.69 97 ASP A CA 1
ATOM 699 C C . ASP A 1 97 ? 8.403 -15.116 -5.442 1.00 81.69 97 ASP A C 1
ATOM 701 O O . ASP A 1 97 ? 8.527 -15.464 -6.616 1.00 81.69 97 ASP A O 1
ATOM 705 N N . ARG A 1 98 ? 7.459 -14.241 -5.097 1.00 89.12 98 ARG A N 1
ATOM 706 C CA . ARG A 1 98 ? 6.553 -13.627 -6.069 1.00 89.12 98 ARG A CA 1
ATOM 707 C C . ARG A 1 98 ? 7.274 -12.521 -6.844 1.00 89.12 98 ARG A C 1
ATOM 709 O O . ARG A 1 98 ? 7.667 -11.519 -6.248 1.00 89.12 98 ARG A O 1
ATOM 716 N N . LEU A 1 99 ? 7.351 -12.660 -8.171 1.00 89.94 99 LEU A N 1
ATOM 717 C CA . LEU A 1 99 ? 8.047 -11.713 -9.057 1.00 89.94 99 LEU A CA 1
ATOM 718 C C . LEU A 1 99 ? 7.681 -10.234 -8.831 1.00 89.94 99 LEU A C 1
ATOM 720 O O . LEU A 1 99 ? 8.605 -9.430 -8.766 1.00 89.94 99 LEU A O 1
ATOM 724 N N . PRO A 1 100 ? 6.411 -9.832 -8.627 1.00 92.38 100 PRO A N 1
ATOM 725 C CA . PRO A 1 100 ? 6.110 -8.409 -8.433 1.00 92.38 100 PRO A CA 1
ATOM 726 C C . PRO A 1 100 ? 6.623 -7.856 -7.091 1.00 92.38 100 PRO A C 1
ATOM 728 O O . PRO A 1 100 ? 7.020 -6.699 -7.010 1.00 92.38 100 PRO A O 1
ATOM 731 N N . LEU A 1 101 ? 6.725 -8.691 -6.048 1.00 94.75 101 LEU A N 1
ATOM 732 C CA . LEU A 1 101 ? 7.365 -8.292 -4.787 1.00 94.75 101 LEU A CA 1
ATOM 733 C C . LEU A 1 101 ? 8.884 -8.147 -4.950 1.00 94.75 101 LEU A C 1
ATOM 735 O O . LEU A 1 101 ? 9.494 -7.267 -4.349 1.00 94.75 101 LEU A O 1
ATOM 739 N N . ALA A 1 102 ? 9.497 -8.993 -5.776 1.00 95.38 102 ALA A N 1
ATOM 740 C CA . ALA A 1 102 ? 10.906 -8.869 -6.122 1.00 95.38 102 ALA A CA 1
ATOM 741 C C . ALA A 1 102 ? 11.182 -7.634 -6.990 1.00 95.38 102 ALA A C 1
ATOM 743 O O . ALA A 1 102 ? 12.171 -6.942 -6.757 1.00 95.38 102 ALA A O 1
ATOM 744 N N . PHE A 1 103 ? 10.277 -7.313 -7.918 1.00 96.19 103 PHE A N 1
ATOM 745 C CA . PHE A 1 103 ? 10.340 -6.092 -8.714 1.00 96.19 103 PHE A CA 1
ATOM 746 C C . PHE A 1 103 ? 10.294 -4.840 -7.837 1.00 96.19 103 PHE A C 1
ATOM 748 O O . PHE A 1 103 ? 11.124 -3.957 -8.014 1.00 96.19 103 PHE A O 1
ATOM 755 N N . ALA A 1 104 ? 9.398 -4.783 -6.846 1.00 96.94 104 ALA A N 1
ATOM 756 C CA . ALA A 1 104 ? 9.362 -3.668 -5.899 1.00 96.94 104 ALA A CA 1
ATOM 757 C C . ALA A 1 104 ? 10.701 -3.460 -5.181 1.00 96.94 104 ALA A C 1
ATOM 759 O O . ALA A 1 104 ? 11.185 -2.336 -5.087 1.00 96.94 104 ALA A O 1
ATOM 760 N N . ARG A 1 105 ? 11.327 -4.543 -4.698 1.00 97.81 105 ARG A N 1
ATOM 761 C CA . ARG A 1 105 ? 12.642 -4.473 -4.039 1.00 97.81 105 ARG A CA 1
ATOM 762 C C . ARG A 1 105 ? 13.720 -3.953 -4.985 1.00 97.81 105 ARG A C 1
ATOM 764 O O . ARG A 1 105 ? 14.488 -3.080 -4.591 1.00 97.81 105 ARG A O 1
ATOM 771 N N . PHE A 1 106 ? 13.730 -4.446 -6.223 1.00 97.31 106 PHE A N 1
ATOM 772 C CA . PHE A 1 106 ? 14.624 -3.965 -7.273 1.00 97.31 106 PHE A CA 1
ATOM 773 C C . PHE A 1 106 ? 14.412 -2.468 -7.549 1.00 97.31 106 PHE A C 1
ATOM 775 O O . PHE A 1 106 ? 15.370 -1.701 -7.516 1.00 97.31 106 PHE A O 1
ATOM 782 N N . ALA A 1 107 ? 13.166 -2.033 -7.749 1.00 96.38 107 ALA A N 1
ATOM 783 C CA . ALA A 1 107 ? 12.832 -0.638 -8.023 1.00 96.38 107 ALA A CA 1
ATOM 784 C C . ALA A 1 107 ? 13.206 0.282 -6.848 1.00 96.38 107 ALA A C 1
ATOM 786 O O . ALA A 1 107 ? 13.771 1.350 -7.069 1.00 96.38 107 ALA A O 1
ATOM 787 N N . LEU A 1 108 ? 12.976 -0.144 -5.598 1.00 97.12 108 LEU A N 1
ATOM 788 C CA . LEU A 1 108 ? 13.420 0.587 -4.404 1.00 97.12 108 LEU A CA 1
ATOM 789 C C . LEU A 1 108 ? 14.943 0.709 -4.342 1.00 97.12 108 LEU A C 1
ATOM 791 O O . LEU A 1 108 ? 15.463 1.783 -4.039 1.00 97.12 108 LEU A O 1
ATOM 795 N N . HIS A 1 109 ? 15.661 -0.383 -4.612 1.00 96.75 109 HIS A N 1
ATOM 796 C CA . HIS A 1 109 ? 17.120 -0.385 -4.627 1.00 96.75 109 HIS A CA 1
ATOM 797 C C . HIS A 1 109 ? 17.672 0.553 -5.713 1.00 96.75 109 HIS A C 1
ATOM 799 O O . HIS A 1 109 ? 18.533 1.391 -5.433 1.00 96.75 109 HIS A O 1
ATOM 805 N N . ASP A 1 110 ? 17.142 0.469 -6.935 1.00 95.31 110 ASP A N 1
ATOM 806 C CA . ASP A 1 110 ? 17.550 1.315 -8.058 1.00 95.31 110 ASP A CA 1
ATOM 807 C C . ASP A 1 110 ? 17.219 2.796 -7.809 1.00 95.31 110 ASP A C 1
ATOM 809 O O . ASP A 1 110 ? 18.090 3.653 -7.953 1.00 95.31 110 ASP A O 1
ATOM 813 N N . ALA A 1 111 ? 16.003 3.102 -7.340 1.00 93.81 111 ALA A N 1
ATOM 814 C CA . ALA A 1 111 ? 15.591 4.465 -7.012 1.00 93.81 111 ALA A CA 1
ATOM 815 C C . ALA A 1 111 ? 16.498 5.093 -5.944 1.00 93.81 111 ALA A C 1
ATOM 817 O O . ALA A 1 111 ? 16.989 6.207 -6.124 1.00 93.81 111 ALA A O 1
ATOM 818 N N . ARG A 1 112 ? 16.788 4.364 -4.859 1.00 95.00 112 ARG A N 1
ATOM 819 C CA . ARG A 1 112 ? 17.666 4.849 -3.782 1.00 95.00 112 ARG A CA 1
ATOM 820 C C . ARG A 1 112 ? 19.106 5.031 -4.259 1.00 95.00 112 ARG A C 1
ATOM 822 O O . ARG A 1 112 ? 19.702 6.069 -3.988 1.00 95.00 112 ARG A O 1
ATOM 829 N N . SER A 1 113 ? 19.655 4.062 -4.994 1.00 94.12 113 SER A N 1
ATOM 830 C CA . SER A 1 113 ? 21.046 4.117 -5.474 1.00 94.12 113 SER A CA 1
ATOM 831 C C . SER A 1 113 ? 21.295 5.232 -6.496 1.00 94.12 113 SER A C 1
ATOM 833 O O . SER A 1 113 ? 22.394 5.781 -6.541 1.00 94.12 113 SER A O 1
ATOM 835 N N . LYS A 1 114 ? 20.277 5.614 -7.276 1.00 91.50 114 LYS A N 1
ATOM 836 C CA . LYS A 1 114 ? 20.353 6.702 -8.266 1.00 91.50 114 LYS A CA 1
ATOM 837 C C . LYS A 1 114 ? 19.864 8.057 -7.749 1.00 91.50 114 LYS A C 1
ATOM 839 O O . LYS A 1 114 ? 19.834 9.020 -8.510 1.00 91.50 114 LYS A O 1
ATOM 844 N N . GLY A 1 115 ? 19.499 8.150 -6.469 1.00 90.06 115 GLY A N 1
ATOM 845 C CA . GLY A 1 115 ? 19.055 9.400 -5.848 1.00 90.06 115 GLY A CA 1
ATOM 846 C C . GLY A 1 115 ? 17.653 9.855 -6.264 1.00 90.06 115 GLY A C 1
ATOM 847 O O . GLY A 1 115 ? 17.340 11.035 -6.141 1.00 90.06 115 GLY A O 1
ATOM 848 N N . HIS A 1 116 ? 16.802 8.939 -6.731 1.00 90.88 116 HIS A N 1
ATOM 849 C CA . HIS A 1 116 ? 15.389 9.187 -7.029 1.00 90.88 116 HIS A CA 1
ATOM 850 C C . HIS A 1 116 ? 14.527 9.031 -5.769 1.00 90.88 116 HIS A C 1
ATOM 852 O O . HIS A 1 116 ? 13.646 8.169 -5.692 1.00 90.88 116 HIS A O 1
ATOM 858 N N . ALA A 1 117 ? 14.821 9.835 -4.744 1.00 91.12 117 ALA A N 1
ATOM 859 C CA . ALA A 1 117 ? 14.142 9.770 -3.451 1.00 91.12 117 ALA A CA 1
ATOM 860 C C . ALA A 1 117 ? 12.626 10.005 -3.570 1.00 91.12 117 ALA A C 1
ATOM 862 O O . ALA A 1 117 ? 11.853 9.415 -2.822 1.00 91.12 117 ALA A O 1
ATOM 863 N N . GLU A 1 118 ? 12.195 10.801 -4.550 1.00 91.25 118 GLU A N 1
ATOM 864 C CA . GLU A 1 118 ? 10.788 11.095 -4.819 1.00 91.25 118 GLU A CA 1
ATOM 865 C C . GLU A 1 118 ? 9.982 9.874 -5.279 1.00 91.25 118 GLU A C 1
ATOM 867 O O . GLU A 1 118 ? 8.767 9.851 -5.117 1.00 91.25 118 GLU A O 1
ATOM 872 N N . LEU A 1 119 ? 10.632 8.853 -5.847 1.00 92.75 119 LEU A N 1
ATOM 873 C CA . LEU A 1 119 ? 9.951 7.645 -6.320 1.00 92.75 119 LEU A CA 1
ATOM 874 C C . LEU A 1 119 ? 9.712 6.637 -5.192 1.00 92.75 119 LEU A C 1
ATOM 876 O O . LEU A 1 119 ? 8.812 5.806 -5.298 1.00 92.75 119 LEU A O 1
ATOM 880 N N . VAL A 1 120 ? 10.501 6.707 -4.115 1.00 95.69 120 VAL A N 1
ATOM 881 C CA . VAL A 1 120 ? 10.480 5.722 -3.025 1.00 95.69 120 VAL A CA 1
ATOM 882 C C . VAL A 1 120 ? 9.084 5.568 -2.407 1.00 95.69 120 VAL A C 1
ATOM 884 O O . VAL A 1 120 ? 8.624 4.428 -2.354 1.00 95.69 120 VAL A O 1
ATOM 887 N N . PRO A 1 121 ? 8.356 6.641 -2.032 1.00 96.56 121 PRO A N 1
ATOM 888 C CA . PRO A 1 121 ? 7.051 6.491 -1.384 1.00 96.56 121 PRO A CA 1
ATOM 889 C C . PRO A 1 121 ? 6.003 5.796 -2.260 1.00 96.56 121 PRO A C 1
ATOM 891 O O . PRO A 1 121 ? 5.241 4.962 -1.778 1.00 96.56 121 PRO A O 1
ATOM 894 N N . VAL A 1 122 ? 5.988 6.077 -3.568 1.00 96.12 122 VAL A N 1
ATOM 895 C CA . VAL A 1 122 ? 5.038 5.445 -4.504 1.00 96.12 122 VAL A CA 1
ATOM 896 C C . VAL A 1 122 ? 5.346 3.962 -4.676 1.00 96.12 122 VAL A C 1
ATOM 898 O O . VAL A 1 122 ? 4.429 3.139 -4.680 1.00 96.12 122 VAL A O 1
ATOM 901 N N . ILE A 1 123 ? 6.633 3.606 -4.761 1.00 97.25 123 ILE A N 1
ATOM 902 C CA . ILE A 1 123 ? 7.046 2.203 -4.853 1.00 97.25 123 ILE A CA 1
ATOM 903 C C . ILE A 1 123 ? 6.699 1.464 -3.556 1.00 97.25 123 ILE A C 1
ATOM 905 O O . ILE A 1 123 ? 6.218 0.334 -3.618 1.00 97.25 123 ILE A O 1
ATOM 909 N N . GLU A 1 124 ? 6.905 2.078 -2.387 1.00 97.75 124 GLU A N 1
ATOM 910 C CA . GLU A 1 124 ? 6.538 1.493 -1.089 1.00 97.75 124 GLU A CA 1
ATOM 911 C C . GLU A 1 124 ? 5.024 1.277 -0.966 1.00 97.75 124 GLU A C 1
ATOM 913 O O . GLU A 1 124 ? 4.596 0.207 -0.520 1.00 97.75 124 GLU A O 1
ATOM 918 N N . LEU A 1 125 ? 4.213 2.228 -1.440 1.00 97.44 125 LEU A N 1
ATOM 919 C CA . LEU A 1 125 ? 2.759 2.090 -1.483 1.00 97.44 125 LEU A CA 1
ATOM 920 C C . LEU A 1 125 ? 2.321 0.928 -2.387 1.00 97.44 125 LEU A C 1
ATOM 922 O O . LEU A 1 125 ? 1.598 0.034 -1.941 1.00 97.44 125 LEU A O 1
ATOM 926 N N . GLU A 1 126 ? 2.771 0.894 -3.646 1.00 96.81 126 GLU A N 1
ATOM 927 C CA . GLU A 1 126 ? 2.414 -0.189 -4.574 1.00 96.81 126 GLU A CA 1
ATOM 928 C C . GLU A 1 126 ? 2.957 -1.544 -4.109 1.00 96.81 126 GLU A C 1
ATOM 930 O O . GLU A 1 126 ? 2.279 -2.563 -4.257 1.00 96.81 126 GLU A O 1
ATOM 935 N N . PHE A 1 127 ? 4.122 -1.573 -3.456 1.00 97.19 127 PHE A N 1
ATOM 936 C CA . PHE A 1 127 ? 4.656 -2.780 -2.831 1.00 97.19 127 PHE A CA 1
ATOM 937 C C . PHE A 1 127 ? 3.744 -3.299 -1.716 1.00 97.19 127 PHE A C 1
ATOM 939 O O . PHE A 1 127 ? 3.441 -4.497 -1.666 1.00 97.19 127 PHE A O 1
ATOM 946 N N . ALA A 1 128 ? 3.267 -2.414 -0.841 1.00 96.69 128 ALA A N 1
ATOM 947 C CA . ALA A 1 128 ? 2.357 -2.774 0.236 1.00 96.69 128 ALA A CA 1
ATOM 948 C C . ALA A 1 128 ? 0.990 -3.244 -0.296 1.00 96.69 128 ALA A C 1
ATOM 950 O O . ALA A 1 128 ? 0.460 -4.250 0.187 1.00 96.69 128 ALA A O 1
ATOM 951 N N . LEU A 1 129 ? 0.468 -2.608 -1.351 1.00 95.12 129 LEU A N 1
ATOM 952 C CA . LEU A 1 129 ? -0.738 -3.047 -2.067 1.00 95.12 129 LEU A CA 1
ATOM 953 C C . LEU A 1 129 ? -0.559 -4.435 -2.694 1.00 95.12 129 LEU A C 1
ATOM 955 O O . LEU A 1 129 ? -1.390 -5.329 -2.512 1.00 95.12 129 LEU A O 1
ATOM 959 N N . ALA A 1 130 ? 0.545 -4.637 -3.411 1.00 92.62 130 ALA A N 1
ATOM 960 C CA . ALA A 1 130 ? 0.912 -5.897 -4.044 1.00 92.62 130 ALA A CA 1
ATOM 961 C C . ALA A 1 130 ? 1.029 -7.027 -3.006 1.00 92.62 130 ALA A C 1
ATOM 963 O O . ALA A 1 130 ? 0.556 -8.148 -3.234 1.00 92.62 130 ALA A O 1
ATOM 964 N N . ARG A 1 131 ? 1.625 -6.746 -1.845 1.00 93.50 131 ARG A N 1
ATOM 965 C CA . ARG A 1 131 ? 1.705 -7.686 -0.725 1.00 93.50 131 ARG A CA 1
ATOM 966 C C . ARG A 1 131 ? 0.318 -8.009 -0.167 1.00 93.50 131 ARG A C 1
ATOM 968 O O . ARG A 1 131 ? -0.022 -9.186 -0.042 1.00 93.50 131 ARG A O 1
ATOM 975 N N . LEU A 1 132 ? -0.505 -6.992 0.089 1.00 92.69 132 LEU A N 1
ATOM 976 C CA . LEU A 1 132 ? -1.841 -7.168 0.654 1.00 92.69 132 LEU A CA 1
ATOM 977 C C . LEU A 1 132 ? -2.767 -8.006 -0.238 1.00 92.69 132 LEU A C 1
ATOM 979 O O . LEU A 1 132 ? -3.383 -8.949 0.255 1.00 92.69 132 LEU A O 1
ATOM 983 N N . ARG A 1 133 ? -2.794 -7.754 -1.555 1.00 89.56 133 ARG A N 1
ATOM 984 C CA . ARG A 1 133 ? -3.585 -8.548 -2.522 1.00 89.56 133 ARG A CA 1
ATOM 985 C C . ARG A 1 133 ? -3.271 -10.041 -2.450 1.00 89.56 133 ARG A C 1
ATOM 987 O O . ARG A 1 133 ? -4.165 -10.877 -2.564 1.00 89.56 133 ARG A O 1
ATOM 994 N N . ARG A 1 134 ? -1.994 -10.382 -2.271 1.00 86.94 134 ARG A N 1
ATOM 995 C CA . ARG A 1 134 ? -1.526 -11.773 -2.215 1.00 86.94 134 ARG A CA 1
ATOM 996 C C . ARG A 1 134 ? -1.862 -12.443 -0.898 1.00 86.94 134 ARG A C 1
ATOM 998 O O . ARG A 1 134 ? -2.268 -13.600 -0.906 1.00 86.94 134 ARG A O 1
ATOM 1005 N N . GLU A 1 135 ? -1.690 -11.734 0.212 1.00 87.00 135 GLU A N 1
ATOM 1006 C CA . GLU A 1 135 ? -2.061 -12.251 1.529 1.00 87.00 135 GLU A CA 1
ATOM 1007 C C . GLU A 1 135 ? -3.576 -12.499 1.612 1.00 87.00 135 GLU A C 1
ATOM 1009 O O . GLU A 1 135 ? -3.989 -13.555 2.091 1.00 87.00 135 GLU A O 1
ATOM 1014 N N . ALA A 1 136 ? -4.388 -11.610 1.027 1.00 84.44 136 ALA A N 1
ATOM 1015 C CA . ALA A 1 136 ? -5.834 -11.792 0.902 1.00 84.44 136 ALA A CA 1
ATOM 1016 C C . ALA A 1 136 ? -6.209 -12.985 -0.005 1.00 84.44 136 ALA A C 1
ATOM 1018 O O . ALA A 1 136 ? -7.032 -13.817 0.372 1.00 84.44 136 ALA A O 1
ATOM 1019 N N . ALA A 1 137 ? -5.569 -13.129 -1.174 1.00 78.62 137 ALA A N 1
ATOM 1020 C CA . ALA A 1 137 ? -5.837 -14.238 -2.100 1.00 78.62 137 ALA A CA 1
ATOM 1021 C C . ALA A 1 137 ? -5.370 -15.607 -1.571 1.00 78.62 137 ALA A C 1
ATOM 1023 O O . ALA A 1 137 ? -5.933 -16.643 -1.920 1.00 78.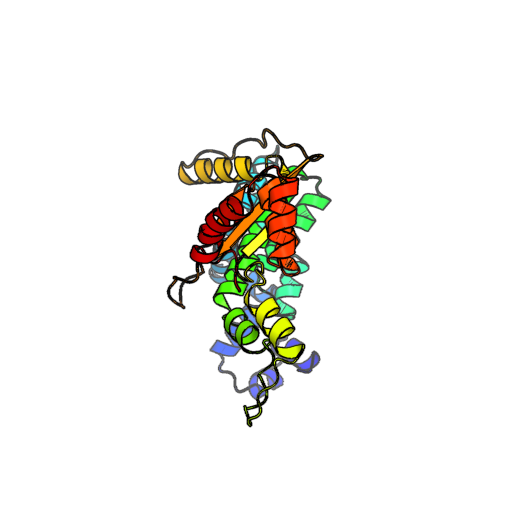62 137 ALA A O 1
ATOM 1024 N N . GLY A 1 138 ? -4.329 -15.627 -0.735 1.00 71.19 138 GLY A N 1
ATOM 1025 C CA . GLY A 1 138 ? -3.717 -16.850 -0.224 1.00 71.19 138 GLY A CA 1
ATOM 1026 C C . GLY A 1 138 ? -4.572 -17.635 0.770 1.00 71.19 138 GLY A C 1
ATOM 1027 O O . GLY A 1 138 ? -4.165 -18.735 1.138 1.00 71.19 138 GLY A O 1
ATOM 1028 N N . GLY A 1 139 ? -5.707 -17.100 1.240 1.00 57.28 139 GLY A N 1
ATOM 1029 C CA . GLY A 1 139 ? -6.681 -17.789 2.103 1.00 57.28 139 GLY A CA 1
ATOM 1030 C C . GLY A 1 139 ? -6.166 -18.259 3.476 1.00 57.28 139 GLY A C 1
ATOM 1031 O O . GLY A 1 139 ? -6.960 -18.631 4.336 1.00 57.28 139 GLY A O 1
ATOM 1032 N N . ARG A 1 140 ? -4.853 -18.211 3.732 1.00 49.50 140 ARG A N 1
ATOM 1033 C CA . ARG A 1 140 ? -4.227 -18.637 4.995 1.00 49.50 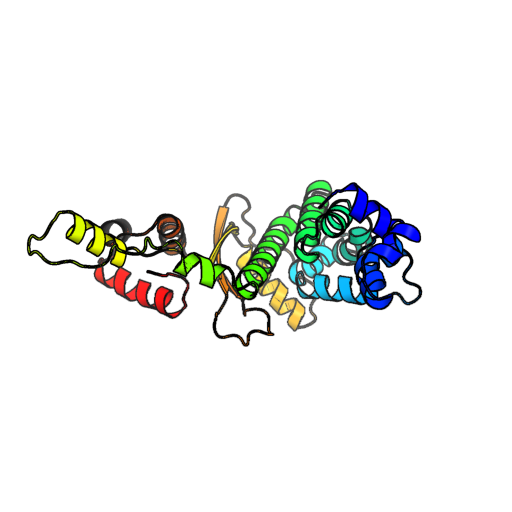140 ARG A CA 1
ATOM 1034 C C . ARG A 1 140 ? -4.520 -17.697 6.162 1.00 49.50 140 ARG A C 1
ATOM 1036 O O . ARG A 1 140 ? -4.357 -18.108 7.304 1.00 49.50 140 ARG A O 1
ATOM 1043 N N . LEU A 1 141 ? -5.002 -16.485 5.892 1.00 49.34 141 LEU A N 1
ATOM 1044 C CA . LEU A 1 141 ? -5.473 -15.578 6.937 1.00 49.34 141 LEU A CA 1
ATOM 1045 C C . LEU A 1 141 ? -6.799 -16.043 7.558 1.00 49.34 141 LEU A C 1
ATOM 1047 O O . LEU A 1 141 ? -6.996 -15.848 8.751 1.00 49.34 141 LEU A O 1
ATOM 1051 N N . GLY A 1 142 ? -7.653 -16.744 6.801 1.00 42.34 142 GLY A N 1
ATOM 1052 C CA . GLY A 1 142 ? -8.872 -17.349 7.347 1.00 42.34 142 GLY A CA 1
ATOM 1053 C C . GLY A 1 142 ? -8.590 -18.568 8.231 1.00 42.34 142 GLY A C 1
ATOM 1054 O O . GLY A 1 142 ? -9.220 -18.733 9.265 1.00 42.34 142 GLY A O 1
ATOM 1055 N N . ALA A 1 143 ? -7.601 -19.396 7.877 1.00 42.03 143 ALA A N 1
ATOM 1056 C CA . ALA A 1 143 ? -7.290 -20.612 8.636 1.00 42.03 143 ALA A CA 1
ATOM 1057 C C . ALA A 1 143 ? -6.522 -20.347 9.944 1.00 42.03 143 ALA A C 1
ATOM 1059 O O . ALA A 1 143 ? -6.670 -21.109 10.892 1.00 42.03 143 ALA A O 1
ATOM 1060 N N . LEU A 1 144 ? -5.719 -19.278 10.023 1.00 41.59 144 LEU A N 1
ATOM 1061 C CA . LEU A 1 144 ? -4.982 -18.926 11.245 1.00 41.59 144 LEU A CA 1
ATOM 1062 C C . LEU A 1 144 ? -5.802 -18.063 12.215 1.00 41.59 144 LEU A C 1
ATOM 1064 O O . LEU A 1 144 ? -5.666 -18.249 13.421 1.00 41.59 144 LEU A O 1
ATOM 1068 N N . ALA A 1 145 ? -6.712 -17.214 11.722 1.00 45.22 145 ALA A N 1
ATOM 1069 C CA . ALA A 1 145 ? -7.670 -16.514 12.584 1.00 45.22 145 ALA A CA 1
ATOM 1070 C C . ALA A 1 145 ? -8.639 -17.490 13.284 1.00 45.22 145 ALA A C 1
ATOM 1072 O O . ALA A 1 145 ? -9.062 -17.244 14.407 1.00 45.22 145 ALA A O 1
ATOM 1073 N N . SER A 1 146 ? -8.927 -18.646 12.672 1.00 44.16 146 SER A N 1
ATOM 1074 C CA . SER A 1 146 ? -9.735 -19.706 13.292 1.00 44.16 146 SER A CA 1
ATOM 1075 C C . SER A 1 146 ? -8.942 -20.713 14.145 1.00 44.16 146 SER A C 1
ATOM 1077 O O . SER A 1 146 ? -9.564 -21.490 14.863 1.00 44.16 146 SER A O 1
ATOM 1079 N N . HIS A 1 147 ? -7.600 -20.730 14.092 1.00 39.34 147 HIS A N 1
ATOM 1080 C CA . HIS A 1 147 ? -6.763 -21.726 14.796 1.00 39.34 147 HIS A CA 1
ATOM 1081 C C . HIS A 1 147 ? -5.817 -21.161 15.871 1.00 39.34 147 HIS A C 1
ATOM 1083 O O . HIS A 1 147 ? -5.089 -21.927 16.505 1.00 39.34 147 HIS A O 1
ATOM 1089 N N . HIS A 1 148 ? -5.831 -19.850 16.122 1.00 37.16 148 HIS A N 1
ATOM 1090 C CA . HIS A 1 148 ? -5.122 -19.239 17.258 1.00 37.16 148 HIS A CA 1
ATOM 1091 C C . HIS A 1 148 ? -6.020 -18.578 18.303 1.00 37.16 148 HIS A C 1
ATOM 1093 O O . HIS A 1 148 ? -5.513 -18.017 19.271 1.00 37.16 148 HIS A O 1
ATOM 1099 N N . LEU A 1 149 ? -7.336 -18.759 18.199 1.00 41.16 149 LEU A N 1
ATOM 1100 C CA . LEU A 1 149 ? -8.175 -18.700 19.389 1.00 41.16 149 LEU A CA 1
ATOM 1101 C C . LEU A 1 149 ? -7.969 -20.015 20.163 1.00 41.16 149 LEU A C 1
ATOM 1103 O O . LEU A 1 149 ? -8.150 -21.086 19.573 1.00 41.16 149 LEU A O 1
ATOM 1107 N N . PRO A 1 150 ? -7.552 -19.987 21.442 1.00 33.31 150 PRO A N 1
ATOM 1108 C CA . PRO A 1 150 ? -7.475 -21.196 22.249 1.00 33.31 150 PRO A CA 1
ATOM 1109 C C . PRO A 1 150 ? -8.853 -21.865 22.258 1.00 33.31 150 PRO A C 1
ATOM 1111 O O . PRO A 1 150 ? -9.842 -21.263 22.676 1.00 33.31 150 PRO A O 1
ATOM 1114 N N . HIS A 1 151 ? -8.933 -23.106 21.767 1.00 36.66 151 HIS A N 1
ATOM 1115 C CA . HIS A 1 151 ? -10.146 -23.901 21.918 1.00 36.66 151 HIS A CA 1
ATOM 1116 C C . HIS A 1 151 ? -10.461 -24.016 23.417 1.00 36.66 151 HIS A C 1
ATOM 1118 O O . HIS A 1 151 ? -9.597 -24.470 24.174 1.00 36.66 151 HIS A O 1
ATOM 1124 N N . PRO A 1 152 ? -11.663 -23.619 23.869 1.00 36.31 152 PRO A N 1
ATOM 1125 C CA . PRO A 1 152 ? -12.027 -23.777 25.264 1.00 36.31 152 PRO A CA 1
ATOM 1126 C C . PRO A 1 152 ? -12.108 -25.277 25.590 1.00 36.31 152 PRO A C 1
ATOM 1128 O O . PRO A 1 152 ? -12.689 -26.039 24.808 1.00 36.31 152 PRO A O 1
ATOM 1131 N N . PRO A 1 153 ? -11.538 -25.727 26.722 1.00 37.22 153 PRO A N 1
ATOM 1132 C CA . PRO A 1 153 ? -11.770 -27.078 27.203 1.00 37.22 153 PRO A CA 1
ATOM 1133 C C . PRO A 1 153 ? -13.272 -27.265 27.442 1.00 37.22 153 PRO A C 1
ATOM 1135 O O . PRO A 1 153 ? -13.951 -26.370 27.948 1.00 37.22 153 PRO A O 1
ATOM 1138 N N . GLY A 1 154 ? -13.788 -28.416 27.009 1.00 38.62 154 GLY A N 1
ATOM 1139 C CA . GLY A 1 154 ? -15.203 -28.755 27.075 1.00 38.62 154 GLY A CA 1
ATOM 1140 C C . GLY A 1 154 ? -15.783 -28.575 28.477 1.00 38.62 154 GLY A C 1
ATOM 1141 O O . GLY A 1 154 ? -15.181 -28.977 29.469 1.00 38.62 154 GLY A O 1
ATOM 1142 N N . ASN A 1 155 ? -16.963 -27.956 28.516 1.00 47.34 155 ASN A N 1
ATOM 1143 C CA . ASN A 1 155 ? -17.768 -27.742 29.710 1.00 47.34 155 ASN A CA 1
ATOM 1144 C C . ASN A 1 155 ? -18.045 -29.056 30.446 1.00 47.34 155 ASN A C 1
ATOM 1146 O O . ASN A 1 155 ? -18.773 -29.901 29.925 1.00 47.34 155 ASN A O 1
ATOM 1150 N N . ASP A 1 156 ? -17.607 -29.136 31.701 1.00 44.62 156 ASP A N 1
ATOM 1151 C CA . ASP A 1 156 ? -18.303 -29.920 32.715 1.00 44.62 156 ASP A CA 1
ATOM 1152 C C . ASP A 1 156 ? -18.512 -29.068 33.983 1.00 44.62 156 ASP A C 1
ATOM 1154 O O . ASP A 1 156 ? -17.583 -28.722 34.704 1.00 44.62 156 ASP A O 1
ATOM 1158 N N . ARG A 1 157 ? -19.775 -28.652 34.133 1.00 48.28 157 ARG A N 1
ATOM 1159 C CA . ARG A 1 157 ? -20.553 -28.191 35.302 1.00 48.28 157 ARG A CA 1
ATOM 1160 C C . ARG A 1 157 ? -19.834 -27.646 36.552 1.00 48.28 157 ARG A C 1
ATOM 1162 O O . ARG A 1 157 ? -19.171 -28.379 37.272 1.00 48.28 157 ARG A O 1
ATOM 1169 N N . GLY A 1 158 ? -20.264 -26.450 36.969 1.00 41.81 158 GLY A N 1
ATOM 1170 C CA . GLY A 1 158 ? -20.293 -26.048 38.383 1.00 41.81 158 GLY A CA 1
ATOM 1171 C C . GLY A 1 158 ? -20.195 -24.539 38.568 1.00 41.81 158 GLY A C 1
ATOM 1172 O O . GLY A 1 158 ? -19.191 -23.945 38.214 1.00 41.81 158 GLY A O 1
ATOM 1173 N N . ALA A 1 159 ? -21.256 -23.921 39.078 1.00 52.00 159 ALA A N 1
ATOM 1174 C CA . ALA A 1 159 ? -21.420 -22.478 39.169 1.00 52.00 159 ALA A CA 1
ATOM 1175 C C . ALA A 1 159 ? -20.529 -21.837 40.247 1.00 52.00 159 ALA A C 1
ATOM 1177 O O . ALA A 1 159 ? -20.873 -21.882 41.421 1.00 52.00 159 ALA A O 1
ATOM 1178 N N . GLU A 1 160 ? -19.456 -21.174 39.821 1.00 45.50 160 GLU A N 1
ATOM 1179 C CA . GLU A 1 160 ? -18.817 -20.039 40.495 1.00 45.50 160 GLU A CA 1
ATOM 1180 C C . GLU A 1 160 ? -18.315 -19.106 39.383 1.00 45.50 160 GLU A C 1
ATOM 1182 O O . GLU A 1 160 ? -17.609 -19.561 38.483 1.00 45.50 160 GLU A O 1
ATOM 1187 N N . LEU A 1 161 ? -18.708 -17.825 39.397 1.00 47.91 161 LEU A N 1
ATOM 1188 C CA . LEU A 1 161 ? -18.158 -16.797 38.500 1.00 47.91 161 LEU A CA 1
ATOM 1189 C C . LEU A 1 161 ? -16.688 -16.573 38.886 1.00 47.91 161 LEU A C 1
ATOM 1191 O O . LEU A 1 161 ? -16.350 -15.696 39.677 1.00 47.91 161 LEU A O 1
ATOM 1195 N N . SER A 1 162 ? -15.837 -17.461 38.382 1.00 53.31 162 SER A N 1
ATOM 1196 C CA . SER A 1 162 ? -14.387 -17.441 38.512 1.00 53.31 162 SER A CA 1
ATOM 1197 C C . SER A 1 162 ? -13.824 -16.232 37.764 1.00 53.31 162 SER A C 1
ATOM 1199 O O . SER A 1 162 ? -14.379 -15.800 36.755 1.00 53.31 162 SER A O 1
ATOM 1201 N N . VAL A 1 163 ? -12.675 -15.720 38.206 1.00 57.22 163 VAL A N 1
ATOM 1202 C CA . VAL A 1 163 ? -11.865 -14.701 37.506 1.00 57.22 163 VAL A CA 1
ATOM 1203 C C . VAL A 1 163 ? -11.688 -15.033 36.007 1.00 57.22 163 VAL A C 1
ATOM 1205 O O . VAL A 1 163 ? -11.649 -14.130 35.173 1.00 57.22 163 VAL A O 1
ATOM 1208 N N . SER A 1 164 ? -11.726 -16.321 35.638 1.00 57.81 164 SER A N 1
ATOM 1209 C CA . SER A 1 164 ? -11.719 -16.794 34.245 1.00 57.81 164 SER A CA 1
ATOM 1210 C C . SER A 1 164 ? -12.931 -16.393 33.389 1.00 57.81 164 SER A C 1
ATOM 1212 O O . SER A 1 164 ? -12.826 -16.425 32.165 1.00 57.81 164 SER A O 1
ATOM 1214 N N . ASP A 1 165 ? -14.081 -16.039 33.962 1.00 54.34 165 ASP A N 1
ATOM 1215 C CA . ASP A 1 165 ? -15.235 -15.541 33.193 1.00 54.34 165 ASP A CA 1
ATOM 1216 C C . ASP A 1 165 ? -15.118 -14.038 32.912 1.00 54.34 165 ASP A C 1
ATOM 1218 O O . ASP A 1 165 ? -15.549 -13.568 31.858 1.00 54.34 165 ASP A O 1
ATOM 1222 N N . MET A 1 166 ? -14.447 -13.291 33.797 1.00 53.25 166 MET A N 1
ATOM 1223 C CA . MET A 1 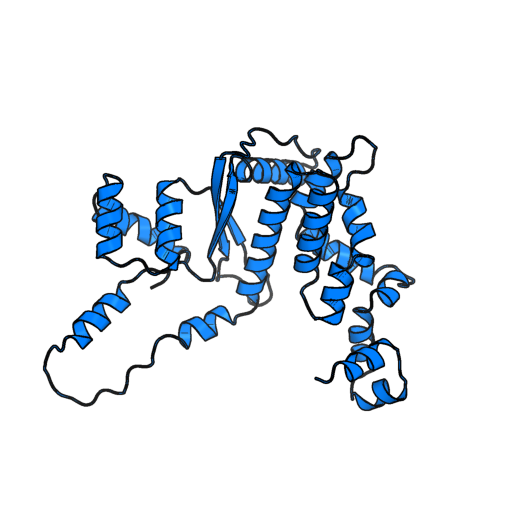166 ? -14.096 -11.889 33.556 1.00 53.25 166 MET A CA 1
ATOM 1224 C C . MET A 1 166 ? -13.044 -11.776 32.445 1.00 53.25 166 MET A C 1
ATOM 1226 O O . MET A 1 166 ? -13.225 -11.006 31.505 1.00 53.25 166 MET A O 1
ATOM 1230 N N . GLU A 1 167 ? -11.997 -12.606 32.482 1.00 57.00 167 GLU A N 1
ATOM 1231 C CA . GLU A 1 167 ? -10.973 -12.657 31.426 1.00 57.00 167 GLU A CA 1
ATOM 1232 C C . GLU A 1 167 ? -11.553 -13.094 30.068 1.00 57.00 167 GLU A C 1
ATOM 1234 O O . GLU A 1 167 ? -11.196 -12.533 29.029 1.00 57.00 167 GLU A O 1
ATOM 1239 N N . ARG A 1 168 ? -12.508 -14.037 30.062 1.00 57.28 168 ARG A N 1
ATOM 1240 C CA . ARG A 1 168 ? -13.208 -14.462 28.837 1.00 57.28 168 ARG A CA 1
ATOM 1241 C C . ARG A 1 168 ? -14.110 -13.373 28.254 1.00 57.28 168 ARG A C 1
ATOM 1243 O O . ARG A 1 168 ? -14.143 -13.222 27.034 1.00 57.28 168 ARG A O 1
ATOM 1250 N N . ASN A 1 169 ? -14.786 -12.586 29.091 1.00 59.66 169 ASN A N 1
ATOM 1251 C CA . ASN A 1 169 ? -15.592 -11.455 28.622 1.00 59.66 169 ASN A CA 1
ATOM 1252 C C . ASN A 1 169 ? -14.728 -10.292 28.105 1.00 59.66 169 ASN A C 1
ATOM 1254 O O . ASN A 1 169 ? -15.111 -9.647 27.133 1.00 59.66 169 ASN A O 1
ATOM 1258 N N . HIS A 1 170 ? -13.546 -10.055 28.685 1.00 60.22 170 HIS A N 1
ATOM 1259 C CA . HIS A 1 170 ? -12.618 -9.029 28.193 1.00 60.22 170 HIS A CA 1
ATOM 1260 C C . HIS A 1 170 ? -11.992 -9.380 26.836 1.00 60.22 170 HIS A C 1
ATOM 1262 O O . HIS A 1 170 ? -11.822 -8.499 25.991 1.00 60.22 170 HIS A O 1
ATOM 1268 N N . ALA A 1 171 ? -11.695 -10.660 26.590 1.00 63.72 171 ALA A N 1
ATOM 1269 C CA . ALA A 1 171 ? -11.186 -11.106 25.293 1.00 63.72 171 ALA A CA 1
ATOM 1270 C C . ALA A 1 171 ? -12.219 -10.919 24.166 1.00 63.72 171 ALA A C 1
ATOM 1272 O O . ALA A 1 171 ? -11.850 -10.519 23.067 1.00 63.72 171 ALA A O 1
ATOM 1273 N N . ALA A 1 172 ? -13.508 -11.146 24.447 1.00 73.12 172 ALA A N 1
ATOM 1274 C CA . ALA A 1 172 ? -14.588 -11.027 23.463 1.00 73.12 172 ALA A CA 1
ATOM 1275 C C . ALA A 1 172 ? -14.886 -9.580 23.016 1.00 73.12 172 ALA A C 1
ATOM 1277 O O . ALA A 1 172 ? -15.538 -9.384 21.990 1.00 73.12 172 ALA A O 1
ATOM 1278 N N . ASP A 1 173 ? -14.416 -8.581 23.770 1.00 89.44 173 ASP A N 1
ATOM 1279 C CA . ASP A 1 173 ? -14.636 -7.156 23.488 1.00 89.44 173 ASP A CA 1
ATOM 1280 C C . ASP A 1 173 ? -13.360 -6.419 23.041 1.00 89.44 173 ASP A C 1
ATOM 1282 O O . ASP A 1 173 ? -13.313 -5.191 23.001 1.00 89.44 173 ASP A O 1
ATOM 1286 N N . THR A 1 174 ? -12.286 -7.139 22.715 1.00 95.44 174 THR A N 1
ATOM 1287 C CA . THR A 1 174 ? -11.049 -6.526 22.211 1.00 95.44 174 THR A CA 1
ATOM 1288 C C . THR A 1 174 ? -11.114 -6.376 20.692 1.00 95.44 174 THR A C 1
ATOM 1290 O O . THR A 1 174 ? -11.404 -7.339 19.993 1.00 95.44 174 THR A O 1
ATOM 1293 N N . LEU A 1 175 ? -10.822 -5.182 20.166 1.00 96.81 175 LEU A N 1
ATOM 1294 C CA . LEU A 1 175 ? -10.760 -4.942 18.720 1.00 96.81 175 LEU A CA 1
ATOM 1295 C C . LEU A 1 175 ? -9.330 -5.052 18.197 1.00 96.81 175 LEU A C 1
ATOM 1297 O O . LEU A 1 175 ? -8.405 -4.474 18.766 1.00 96.81 175 LEU A O 1
ATOM 1301 N N . TRP A 1 176 ? -9.164 -5.728 17.069 1.00 97.19 176 TRP A N 1
ATOM 1302 C CA . TRP A 1 176 ? -7.883 -5.925 16.402 1.00 97.19 176 TRP A CA 1
ATOM 1303 C C . TRP A 1 176 ? -7.903 -5.339 14.999 1.00 97.19 176 TRP A C 1
ATOM 1305 O O . TRP A 1 176 ? -8.923 -5.399 14.311 1.00 97.19 176 TRP A O 1
ATOM 1315 N N . LEU A 1 177 ? -6.763 -4.822 14.538 1.00 96.44 177 LEU A N 1
ATOM 1316 C CA . LEU A 1 177 ? -6.602 -4.517 13.118 1.00 96.44 177 LEU A CA 1
ATOM 1317 C C . LEU A 1 177 ? -6.722 -5.817 12.315 1.00 96.44 177 LEU A C 1
ATOM 1319 O O . LEU A 1 177 ? -5.994 -6.782 12.558 1.00 96.44 177 LEU A O 1
ATOM 1323 N N . SER A 1 178 ? -7.633 -5.832 11.347 1.00 94.19 178 SER A N 1
ATOM 1324 C CA . SER A 1 178 ? -7.841 -6.970 10.463 1.00 94.19 178 SER A CA 1
ATOM 1325 C C . SER A 1 178 ? -6.532 -7.350 9.774 1.00 94.19 178 SER A C 1
ATOM 1327 O O . SER A 1 178 ? -5.811 -6.473 9.297 1.00 94.19 178 SER A O 1
ATOM 1329 N N . PRO A 1 179 ? -6.228 -8.647 9.600 1.00 91.81 179 PRO A N 1
ATOM 1330 C CA . PRO A 1 179 ? -5.067 -9.059 8.814 1.00 91.81 179 PRO A CA 1
ATOM 1331 C C . PRO A 1 179 ? -5.185 -8.675 7.326 1.00 91.81 179 PRO A C 1
ATOM 1333 O O . PRO A 1 179 ? -4.227 -8.801 6.559 1.00 91.81 179 PRO A O 1
ATOM 1336 N N . GLN A 1 180 ? -6.371 -8.228 6.908 1.00 92.12 180 GLN A N 1
ATOM 1337 C CA . GLN A 1 180 ? -6.653 -7.706 5.575 1.00 92.12 180 GLN A CA 1
ATOM 1338 C C . GLN A 1 180 ? -6.551 -6.184 5.498 1.00 92.12 180 GLN A C 1
ATOM 1340 O O . GLN A 1 180 ? -6.716 -5.628 4.415 1.00 92.12 180 GLN A O 1
ATOM 1345 N N . ALA A 1 181 ? -6.252 -5.527 6.614 1.00 95.31 181 ALA A N 1
ATOM 1346 C CA . ALA A 1 181 ? -5.942 -4.117 6.699 1.00 95.31 181 ALA A CA 1
ATOM 1347 C C . ALA A 1 181 ? -4.457 -3.929 7.042 1.00 95.31 181 ALA A C 1
ATOM 1349 O O . ALA A 1 181 ? -3.835 -4.721 7.751 1.00 95.31 181 ALA A O 1
ATOM 1350 N N . ARG A 1 182 ? -3.852 -2.869 6.516 1.00 96.62 182 ARG A N 1
ATOM 1351 C CA . ARG A 1 182 ? -2.500 -2.425 6.856 1.00 96.62 182 ARG A CA 1
ATOM 1352 C C . ARG A 1 182 ? -2.471 -0.919 6.895 1.00 96.62 182 ARG A C 1
ATOM 1354 O O . ARG A 1 182 ? -3.170 -0.273 6.134 1.00 96.62 182 ARG A O 1
ATOM 1361 N N . ILE A 1 183 ? -1.583 -0.388 7.717 1.00 97.88 183 ILE A N 1
ATOM 1362 C CA . ILE A 1 183 ? -1.272 1.038 7.705 1.00 97.88 183 ILE A CA 1
ATOM 1363 C C . ILE A 1 183 ? 0.181 1.157 7.287 1.00 97.88 183 ILE A C 1
ATOM 1365 O O . ILE A 1 183 ? 1.036 0.472 7.866 1.00 97.88 183 ILE A O 1
ATOM 1369 N N . VAL A 1 184 ? 0.432 1.971 6.271 1.00 97.81 184 VAL A N 1
ATOM 1370 C CA . VAL A 1 184 ? 1.777 2.349 5.846 1.00 97.81 184 VAL A CA 1
ATOM 1371 C C . VAL A 1 184 ? 2.007 3.811 6.186 1.00 97.81 184 VAL A C 1
ATOM 1373 O O . VAL A 1 184 ? 1.151 4.649 5.915 1.00 97.81 184 VAL A O 1
ATOM 1376 N N . ASP A 1 185 ? 3.155 4.083 6.793 1.00 97.81 185 ASP A N 1
ATOM 1377 C CA . ASP A 1 185 ? 3.615 5.434 7.088 1.00 97.81 185 ASP A CA 1
ATOM 1378 C C . ASP A 1 185 ? 4.500 5.885 5.934 1.00 97.81 185 ASP A C 1
ATOM 1380 O O . ASP A 1 185 ? 5.519 5.249 5.657 1.00 97.81 185 ASP A O 1
ATOM 1384 N N . LEU A 1 186 ? 4.071 6.928 5.228 1.00 97.12 186 LEU A N 1
ATOM 1385 C CA . LEU A 1 186 ? 4.788 7.493 4.088 1.00 97.12 186 LEU A CA 1
ATOM 1386 C C . LEU A 1 186 ? 4.944 9.008 4.270 1.00 97.12 186 LEU A C 1
ATOM 1388 O O . LEU A 1 186 ? 4.173 9.617 5.013 1.00 97.12 186 LEU A O 1
ATOM 1392 N N . PRO A 1 187 ? 5.902 9.652 3.578 1.00 97.06 187 PRO A N 1
ATOM 1393 C CA . PRO A 1 187 ? 5.981 11.105 3.519 1.00 97.06 187 PRO A CA 1
ATOM 1394 C C . PRO A 1 187 ? 4.636 11.763 3.208 1.00 97.06 187 PRO A C 1
ATOM 1396 O O . PRO A 1 187 ? 3.938 11.341 2.286 1.00 97.06 187 PRO A O 1
ATOM 1399 N N . SER A 1 188 ? 4.294 12.821 3.937 1.00 96.44 188 SER A N 1
ATOM 1400 C CA . SER A 1 188 ? 3.041 13.547 3.716 1.00 96.44 188 SER A CA 1
ATOM 1401 C C . SER A 1 188 ? 2.962 14.092 2.284 1.00 96.44 188 SER A C 1
ATOM 1403 O O . SER A 1 188 ? 3.950 14.615 1.754 1.00 96.44 188 SER A O 1
ATOM 1405 N N . GLY A 1 189 ? 1.792 13.932 1.656 1.00 96.00 189 GLY A N 1
ATOM 1406 C CA . GLY A 1 189 ? 1.538 14.270 0.251 1.00 96.00 189 GLY A CA 1
ATOM 1407 C C . GLY A 1 189 ? 1.688 13.093 -0.722 1.00 96.00 189 GLY A C 1
ATOM 1408 O O . GLY A 1 189 ? 1.354 13.233 -1.902 1.00 96.00 189 GLY A O 1
ATOM 1409 N N . THR A 1 190 ? 2.123 11.921 -0.248 1.00 96.44 190 THR A N 1
ATOM 1410 C CA . THR A 1 190 ? 2.226 10.701 -1.059 1.00 96.44 190 THR A CA 1
ATOM 1411 C C . THR A 1 190 ? 0.866 10.253 -1.586 1.00 96.44 190 THR A C 1
ATOM 1413 O O . THR A 1 190 ? 0.749 9.985 -2.784 1.00 96.44 190 THR A O 1
ATOM 1416 N N . HIS A 1 191 ? -0.164 10.193 -0.734 1.00 96.56 191 HIS A N 1
ATOM 1417 C CA . HIS A 1 191 ? -1.499 9.728 -1.130 1.00 96.56 191 HIS A CA 1
ATOM 1418 C C . HIS A 1 191 ? -2.098 10.616 -2.225 1.00 96.56 191 HIS A C 1
ATOM 1420 O O . HIS A 1 191 ? -2.452 10.130 -3.299 1.00 96.56 191 HIS A O 1
ATOM 1426 N N . ALA A 1 192 ? -2.118 11.932 -1.995 1.00 96.19 192 ALA A N 1
ATOM 1427 C CA . ALA A 1 192 ? -2.647 12.908 -2.947 1.00 96.19 192 ALA A CA 1
ATOM 1428 C C . ALA A 1 192 ? -1.894 12.880 -4.291 1.00 96.19 192 ALA A C 1
ATOM 1430 O O . ALA A 1 192 ? -2.494 13.002 -5.366 1.00 96.19 192 ALA A O 1
ATOM 1431 N N . TRP A 1 193 ? -0.570 12.677 -4.266 1.00 95.25 193 TRP A N 1
ATOM 1432 C CA . TRP A 1 193 ? 0.196 12.520 -5.501 1.00 95.25 193 TRP A CA 1
ATOM 1433 C C . TRP A 1 193 ? -0.154 11.230 -6.243 1.00 95.25 193 TRP A C 1
ATOM 1435 O O . TRP A 1 193 ? -0.294 11.263 -7.466 1.00 95.25 193 TRP A O 1
ATOM 1445 N N . CYS A 1 194 ? -0.342 10.115 -5.532 1.00 95.75 194 CYS A N 1
ATOM 1446 C CA . CYS A 1 194 ? -0.768 8.848 -6.128 1.00 95.75 194 CYS A CA 1
ATOM 1447 C C . CYS A 1 194 ? -2.147 8.960 -6.791 1.00 95.75 194 CYS A C 1
ATOM 1449 O O . CYS A 1 194 ? -2.312 8.485 -7.914 1.00 95.75 194 CYS A O 1
ATOM 1451 N N . GLU A 1 195 ? -3.105 9.643 -6.158 1.00 95.50 195 GLU A N 1
ATOM 1452 C CA . GLU A 1 195 ? -4.419 9.928 -6.755 1.00 95.50 195 GLU A CA 1
ATOM 1453 C C . GLU A 1 195 ? -4.286 10.760 -8.035 1.00 95.50 195 GLU A C 1
ATOM 1455 O O . GLU A 1 195 ? -4.885 10.442 -9.064 1.00 95.50 195 GLU A O 1
ATOM 1460 N N . THR A 1 196 ? -3.431 11.786 -8.013 1.00 95.12 196 THR A N 1
ATOM 1461 C CA . THR A 1 196 ? -3.177 12.623 -9.194 1.00 95.12 196 THR A CA 1
ATOM 1462 C C . THR A 1 196 ? -2.490 11.825 -10.311 1.00 95.12 196 THR A C 1
ATOM 1464 O O . THR A 1 196 ? -2.855 11.951 -11.481 1.00 95.12 196 THR A O 1
ATOM 1467 N N . LEU A 1 197 ? -1.513 10.973 -9.976 1.00 91.88 197 LEU A N 1
ATOM 1468 C CA . LEU A 1 197 ? -0.850 10.061 -10.916 1.00 91.88 197 LEU A CA 1
ATOM 1469 C C . LEU A 1 197 ? -1.853 9.100 -11.561 1.00 91.88 197 LEU A C 1
ATOM 1471 O O . LEU A 1 197 ? -1.814 8.916 -12.779 1.00 91.88 197 LEU A O 1
ATOM 1475 N N . GLN A 1 198 ? -2.750 8.518 -10.763 1.00 93.38 198 GLN A N 1
ATOM 1476 C CA . GLN A 1 198 ? -3.798 7.622 -11.240 1.00 93.38 198 GLN A CA 1
ATOM 1477 C C . GLN A 1 198 ? -4.740 8.351 -12.203 1.00 93.38 198 GLN A C 1
ATOM 1479 O O . GLN A 1 198 ? -4.935 7.888 -13.326 1.00 93.38 198 GLN A O 1
ATOM 1484 N N . ALA A 1 199 ? -5.240 9.528 -11.817 1.00 93.56 199 ALA A N 1
ATOM 1485 C CA . ALA A 1 199 ? -6.102 10.339 -12.670 1.00 93.56 199 ALA A CA 1
ATOM 1486 C C . ALA A 1 199 ? -5.407 10.712 -13.991 1.00 93.56 199 ALA A C 1
ATOM 1488 O O . ALA A 1 199 ? -6.007 10.623 -15.061 1.00 93.56 199 ALA A O 1
ATOM 1489 N N . HIS A 1 200 ? -4.124 11.084 -13.959 1.00 90.94 200 HIS A N 1
ATOM 1490 C CA . HIS A 1 200 ? -3.369 11.370 -15.181 1.00 90.94 200 HIS A CA 1
ATOM 1491 C C . HIS A 1 200 ? -3.231 10.134 -16.076 1.00 90.94 200 HIS A C 1
ATOM 1493 O O . HIS A 1 200 ? -3.460 10.230 -17.280 1.00 90.94 200 HIS A O 1
ATOM 1499 N N . LEU A 1 201 ? -2.914 8.971 -15.502 1.00 86.00 201 LEU A N 1
ATOM 1500 C CA . LEU A 1 201 ? -2.823 7.713 -16.244 1.00 86.00 201 LEU A CA 1
ATOM 1501 C C . LEU A 1 201 ? -4.146 7.326 -16.913 1.00 86.00 201 LEU A C 1
ATOM 1503 O O . LEU A 1 201 ? -4.137 6.877 -18.056 1.00 86.00 201 LEU A O 1
ATOM 1507 N N . GLU A 1 202 ? -5.270 7.494 -16.219 1.00 88.88 202 GLU A N 1
ATOM 1508 C CA . GLU A 1 202 ? -6.607 7.192 -16.748 1.00 88.88 202 GLU A CA 1
ATOM 1509 C C . GLU A 1 202 ? -7.014 8.130 -17.887 1.00 88.88 202 GLU A C 1
ATOM 1511 O O . GLU A 1 202 ? -7.674 7.703 -18.832 1.00 88.88 202 GLU A O 1
ATOM 1516 N N . ASN A 1 203 ? -6.563 9.384 -17.839 1.00 89.38 203 ASN A N 1
ATOM 1517 C CA . ASN A 1 203 ? -6.836 10.391 -18.864 1.00 89.38 203 ASN A CA 1
ATOM 1518 C C . ASN A 1 203 ? -5.773 10.445 -19.979 1.00 89.38 203 ASN A C 1
ATOM 1520 O O . ASN A 1 203 ? -5.833 11.322 -20.840 1.00 89.38 203 ASN A O 1
ATOM 1524 N N . GLY A 1 204 ? -4.779 9.547 -19.973 1.00 84.69 204 GLY A N 1
ATOM 1525 C CA . GLY A 1 204 ? -3.686 9.553 -20.955 1.00 84.69 204 GLY A CA 1
ATOM 1526 C C . GLY A 1 204 ? -2.793 10.801 -20.883 1.00 84.69 204 GLY A C 1
ATOM 1527 O O . GLY A 1 204 ? -2.183 11.190 -21.878 1.00 84.69 204 GLY A O 1
ATOM 1528 N N . LEU A 1 205 ? -2.731 11.450 -19.720 1.00 83.69 205 LEU A N 1
ATOM 1529 C CA . LEU A 1 205 ? -1.934 12.645 -19.467 1.00 83.69 205 LEU A CA 1
ATOM 1530 C C . LEU A 1 205 ? -0.523 12.272 -18.980 1.00 83.69 205 LEU A C 1
ATOM 1532 O O . LEU A 1 205 ? -0.335 11.242 -18.329 1.00 83.69 205 LEU A O 1
ATOM 1536 N N . PRO A 1 206 ? 0.494 13.117 -19.236 1.00 83.81 206 PRO A N 1
ATOM 1537 C CA . PRO A 1 206 ? 1.837 12.889 -18.712 1.00 83.81 206 PRO A CA 1
ATOM 1538 C C . PRO A 1 206 ? 1.840 12.945 -17.181 1.00 83.81 206 PRO A C 1
ATOM 1540 O O . PRO A 1 206 ? 1.152 13.780 -16.594 1.00 83.81 206 PRO A O 1
ATOM 1543 N N . ALA A 1 207 ? 2.659 12.111 -16.535 1.00 87.38 207 ALA A N 1
ATOM 1544 C CA . ALA A 1 207 ? 2.764 12.063 -15.077 1.00 87.38 207 ALA A CA 1
ATOM 1545 C C . ALA A 1 207 ? 3.027 13.465 -14.477 1.00 87.38 207 ALA A C 1
ATOM 1547 O O . ALA A 1 207 ? 3.952 14.161 -14.927 1.00 87.38 207 ALA A O 1
ATOM 1548 N N . PRO A 1 208 ? 2.251 13.910 -13.471 1.00 89.56 208 PRO A N 1
ATOM 1549 C CA . PRO A 1 208 ? 2.444 15.206 -12.827 1.00 89.56 208 PRO A CA 1
ATOM 1550 C C . PRO A 1 208 ? 3.785 15.250 -12.079 1.00 89.56 208 PRO A C 1
ATOM 1552 O O . PRO A 1 208 ? 4.376 14.217 -11.758 1.00 89.56 208 PRO A O 1
ATOM 1555 N N . ARG A 1 209 ? 4.296 16.459 -11.802 1.00 88.38 209 ARG A N 1
ATOM 1556 C CA . ARG A 1 209 ? 5.426 16.593 -10.866 1.00 88.38 209 ARG A CA 1
ATOM 1557 C C . ARG A 1 209 ? 4.955 16.183 -9.469 1.00 88.38 209 ARG A C 1
ATOM 1559 O O . ARG A 1 209 ? 3.809 16.482 -9.143 1.00 88.38 209 ARG A O 1
ATOM 1566 N N . PRO A 1 210 ? 5.827 15.581 -8.647 1.00 87.88 210 PRO A N 1
ATOM 1567 C CA . PRO A 1 210 ? 5.578 15.521 -7.216 1.00 87.88 210 PRO A CA 1
ATOM 1568 C C . PRO A 1 210 ? 5.349 16.952 -6.706 1.00 87.88 210 PRO A C 1
ATOM 1570 O O . PRO A 1 210 ? 6.150 17.848 -6.989 1.00 87.88 210 PRO A O 1
ATOM 1573 N N . SER A 1 211 ? 4.246 17.185 -6.004 1.00 83.31 211 SER A N 1
ATOM 1574 C CA . SER A 1 211 ? 3.903 18.481 -5.414 1.00 83.31 211 SER A CA 1
ATOM 1575 C C . SER A 1 211 ? 3.323 18.264 -4.027 1.00 83.31 211 SER A C 1
ATOM 1577 O O . SER A 1 211 ? 2.545 17.333 -3.849 1.00 83.31 211 SER A O 1
ATOM 1579 N N . GLY A 1 212 ? 3.680 19.121 -3.068 1.00 83.38 212 GLY A N 1
ATOM 1580 C CA . GLY A 1 212 ? 3.189 19.002 -1.691 1.00 83.38 212 GLY A CA 1
ATOM 1581 C C . GLY A 1 212 ? 3.834 17.872 -0.885 1.00 83.38 212 GLY A C 1
ATOM 1582 O O . GLY A 1 212 ? 3.269 17.463 0.120 1.00 83.38 212 GLY A O 1
ATOM 1583 N N . PHE A 1 213 ? 4.997 17.367 -1.316 1.00 87.94 213 PHE A N 1
ATOM 1584 C CA . PHE A 1 213 ? 5.784 16.427 -0.519 1.00 87.94 213 PHE A CA 1
ATOM 1585 C C . PHE A 1 213 ? 6.450 17.138 0.648 1.00 87.94 213 PHE A C 1
ATOM 1587 O O . PHE A 1 213 ? 7.251 18.051 0.443 1.00 87.94 213 PHE A O 1
ATOM 1594 N N . HIS A 1 214 ? 6.171 16.644 1.844 1.00 90.06 214 HIS A N 1
ATOM 1595 C CA . HIS A 1 214 ? 6.830 17.049 3.076 1.00 90.06 214 HIS A CA 1
ATO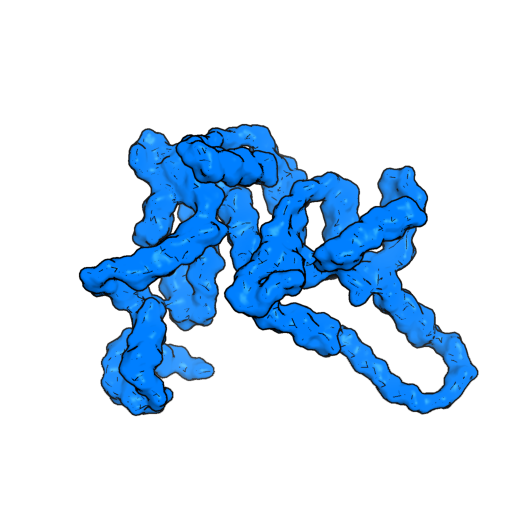M 1596 C C . HIS A 1 214 ? 7.575 15.834 3.636 1.00 90.06 214 HIS A C 1
ATOM 1598 O O . HIS A 1 214 ? 6.998 15.097 4.433 1.00 90.06 214 HIS A O 1
ATOM 1604 N N . PRO A 1 215 ? 8.814 15.547 3.183 1.00 86.50 215 PRO A N 1
ATOM 1605 C CA . PRO A 1 215 ? 9.567 14.356 3.595 1.00 86.50 215 PRO A CA 1
ATOM 1606 C C . PRO A 1 215 ? 9.823 14.273 5.106 1.00 86.50 215 PRO A C 1
ATOM 1608 O O . PRO A 1 215 ? 10.026 13.186 5.640 1.00 86.50 215 PRO A O 1
ATOM 1611 N N . GLU A 1 216 ? 9.805 15.411 5.793 1.00 91.88 216 GLU A N 1
ATOM 1612 C CA . GLU A 1 216 ? 9.913 15.536 7.244 1.00 91.88 216 GLU A CA 1
ATOM 1613 C C . GLU A 1 216 ? 8.624 15.178 8.000 1.00 91.88 216 GLU A C 1
ATOM 1615 O O . GLU A 1 216 ? 8.676 14.909 9.199 1.00 91.88 216 GLU A O 1
ATOM 1620 N N . LEU A 1 217 ? 7.478 15.158 7.315 1.00 94.94 217 LEU A N 1
ATOM 1621 C CA . LEU A 1 217 ? 6.179 14.802 7.877 1.00 94.94 217 LEU A CA 1
ATOM 1622 C C . LEU A 1 217 ? 5.756 13.422 7.378 1.00 94.94 217 LEU A C 1
ATOM 1624 O O . LEU A 1 217 ? 6.046 13.039 6.248 1.00 94.94 217 LEU A O 1
ATOM 1628 N N . GLN A 1 218 ? 5.037 12.679 8.212 1.00 96.44 218 GLN A N 1
ATOM 1629 C CA . GLN A 1 218 ? 4.470 11.384 7.843 1.00 96.44 218 GLN A CA 1
ATOM 1630 C C . GLN A 1 218 ? 2.948 11.491 7.747 1.00 96.44 218 GLN A C 1
ATOM 1632 O O . GLN A 1 218 ? 2.326 12.244 8.496 1.00 96.44 218 GLN A O 1
ATOM 1637 N N . GLU A 1 219 ? 2.358 10.726 6.838 1.00 97.50 219 GLU A N 1
ATOM 1638 C CA . GLU A 1 219 ? 0.929 10.442 6.795 1.00 97.50 219 GLU A CA 1
ATOM 1639 C C . GLU A 1 219 ? 0.698 8.931 6.892 1.00 97.50 219 GLU A C 1
ATOM 1641 O O . GLU A 1 219 ? 1.430 8.139 6.292 1.00 97.50 219 GLU A O 1
ATOM 1646 N N . GLY A 1 220 ? -0.322 8.539 7.657 1.00 98.12 220 GLY A N 1
ATOM 1647 C CA . GLY A 1 220 ? -0.793 7.162 7.700 1.00 98.12 220 GLY A CA 1
ATOM 1648 C C . GLY A 1 220 ? -1.734 6.901 6.528 1.00 98.12 220 GLY A C 1
ATOM 1649 O O . GLY A 1 220 ? -2.692 7.645 6.315 1.00 98.12 220 GLY A O 1
ATOM 1650 N N . ILE A 1 221 ? -1.480 5.844 5.761 1.00 98.38 221 ILE A N 1
ATOM 1651 C CA . ILE A 1 221 ? -2.367 5.397 4.683 1.00 98.38 221 ILE A CA 1
ATOM 1652 C C . ILE A 1 221 ? -2.869 3.997 5.016 1.00 98.38 221 ILE A C 1
ATOM 1654 O O . ILE A 1 221 ? -2.084 3.050 5.136 1.00 98.38 221 ILE A O 1
ATOM 1658 N N . LEU A 1 222 ? -4.187 3.864 5.140 1.00 98.12 222 LEU A N 1
ATOM 1659 C CA . LEU A 1 222 ? -4.876 2.594 5.287 1.00 98.12 222 LEU A CA 1
ATOM 1660 C C . LEU A 1 222 ? -4.960 1.894 3.931 1.00 98.12 222 LEU A C 1
ATOM 1662 O O . LEU A 1 222 ? -5.455 2.442 2.951 1.00 98.12 222 LEU A O 1
ATOM 1666 N N . LEU A 1 223 ? -4.496 0.652 3.894 1.00 97.06 223 LEU A N 1
ATOM 1667 C CA . LEU A 1 223 ? -4.659 -0.285 2.793 1.00 97.06 223 LEU A CA 1
ATOM 1668 C C . LEU A 1 223 ? -5.567 -1.397 3.288 1.00 97.06 223 LEU A C 1
ATOM 1670 O O . LEU A 1 223 ? -5.206 -2.069 4.252 1.00 97.06 223 LEU A O 1
ATOM 1674 N N . PHE A 1 224 ? -6.695 -1.647 2.635 1.00 94.31 224 PHE A N 1
ATOM 1675 C CA . PHE A 1 224 ? -7.577 -2.733 3.059 1.00 94.31 224 PHE A CA 1
ATOM 1676 C C . PHE A 1 224 ? -8.150 -3.510 1.880 1.00 94.31 224 PHE A C 1
ATOM 1678 O O . PHE A 1 224 ? -8.496 -2.943 0.842 1.00 94.31 224 PHE A O 1
ATOM 1685 N N . ALA A 1 225 ? -8.180 -4.835 2.019 1.00 92.00 225 ALA A N 1
ATOM 1686 C CA . ALA A 1 225 ? -8.676 -5.756 1.008 1.00 92.00 225 ALA A CA 1
ATOM 1687 C C . ALA A 1 225 ? -10.124 -6.155 1.306 1.00 92.00 225 ALA A C 1
ATOM 1689 O O . ALA A 1 225 ? -10.414 -6.691 2.371 1.00 92.00 225 ALA A O 1
ATOM 1690 N N . HIS A 1 226 ? -11.023 -5.964 0.341 1.00 83.81 226 HIS A N 1
ATOM 1691 C CA . HIS A 1 226 ? -12.393 -6.456 0.450 1.00 83.81 226 HIS A CA 1
ATOM 1692 C C . HIS A 1 226 ? -12.448 -7.977 0.241 1.00 83.81 226 HIS A C 1
ATOM 1694 O O . HIS A 1 226 ? -11.995 -8.501 -0.782 1.00 83.81 226 HIS A O 1
ATOM 1700 N N . THR A 1 227 ? -13.067 -8.684 1.188 1.00 68.50 227 THR A N 1
ATOM 1701 C CA . THR A 1 227 ? -13.256 -10.148 1.169 1.00 68.50 227 THR A CA 1
ATOM 1702 C C . THR A 1 227 ? -14.318 -10.637 0.194 1.00 68.50 227 THR A C 1
ATOM 1704 O O . THR A 1 227 ? -14.353 -11.823 -0.124 1.00 68.50 227 THR A O 1
ATOM 1707 N N . THR A 1 228 ? -15.191 -9.758 -0.297 1.00 65.50 228 THR A N 1
ATOM 1708 C CA . THR A 1 228 ? -16.388 -10.130 -1.070 1.00 65.50 228 THR A CA 1
ATOM 1709 C C . THR A 1 228 ? -16.101 -10.521 -2.528 1.00 65.50 228 THR A C 1
ATOM 1711 O O . THR A 1 228 ? -17.024 -10.747 -3.312 1.00 65.50 228 THR A O 1
ATOM 1714 N N . GLY A 1 229 ? -14.828 -10.648 -2.917 1.00 59.81 229 GLY A N 1
ATOM 1715 C CA . GLY A 1 229 ? -14.415 -11.051 -4.261 1.00 59.81 229 GLY A CA 1
ATOM 1716 C C . GLY A 1 229 ? -14.544 -12.556 -4.529 1.00 59.81 229 GLY A C 1
ATOM 1717 O O . GLY A 1 229 ? -14.302 -13.398 -3.666 1.00 59.81 229 GLY A O 1
ATOM 1718 N N . ALA A 1 230 ? -14.876 -12.921 -5.772 1.00 60.00 230 ALA A N 1
ATOM 1719 C CA . ALA A 1 230 ? -14.819 -14.312 -6.217 1.00 60.00 230 ALA A CA 1
ATOM 1720 C C . ALA A 1 230 ? -13.392 -14.876 -6.058 1.00 60.00 230 ALA A C 1
ATOM 1722 O O . ALA A 1 230 ? -12.433 -14.209 -6.436 1.00 60.00 230 ALA A O 1
ATOM 1723 N N . ARG A 1 231 ? -13.248 -16.127 -5.584 1.00 64.75 231 ARG A N 1
ATOM 1724 C CA . ARG A 1 231 ? -11.951 -16.782 -5.267 1.00 64.75 231 ARG A CA 1
ATOM 1725 C C . ARG A 1 231 ? -10.880 -16.717 -6.370 1.00 64.75 231 ARG A C 1
ATOM 1727 O O . ARG A 1 231 ? -9.705 -16.906 -6.085 1.00 64.75 231 ARG A O 1
ATOM 1734 N N . HIS A 1 232 ? -11.281 -16.509 -7.622 1.00 65.25 232 HIS A N 1
ATOM 1735 C CA . HIS A 1 232 ? -10.398 -16.461 -8.789 1.00 65.25 232 HIS A CA 1
ATOM 1736 C C . HIS A 1 232 ? -9.988 -15.037 -9.204 1.00 65.25 232 HIS A C 1
ATOM 1738 O O . HIS A 1 232 ? -9.232 -14.885 -10.161 1.00 65.25 232 HIS A O 1
ATOM 1744 N N . ARG A 1 233 ? -10.480 -13.989 -8.529 1.00 63.84 233 ARG A N 1
ATOM 1745 C CA . ARG A 1 233 ? -10.085 -12.597 -8.779 1.00 63.84 233 ARG A CA 1
ATOM 1746 C C . ARG A 1 233 ? -9.204 -12.087 -7.636 1.00 63.84 233 ARG A C 1
ATOM 1748 O O . ARG A 1 233 ? -9.464 -12.432 -6.484 1.00 63.84 233 ARG A O 1
ATOM 1755 N N . PRO A 1 234 ? -8.180 -11.263 -7.922 1.00 65.62 234 PRO A N 1
ATOM 1756 C CA . PRO A 1 234 ? -7.453 -10.553 -6.877 1.00 65.62 234 PRO A CA 1
ATOM 1757 C C . PRO A 1 234 ? -8.426 -9.763 -5.999 1.00 65.62 234 PRO A C 1
ATOM 1759 O O . PRO A 1 234 ? -9.391 -9.192 -6.515 1.00 65.62 234 PRO A O 1
ATOM 1762 N N . ALA A 1 235 ? -8.167 -9.718 -4.691 1.00 76.19 235 ALA A N 1
ATOM 1763 C CA . ALA A 1 235 ? -8.964 -8.901 -3.787 1.00 76.19 235 ALA A CA 1
ATOM 1764 C C . ALA A 1 235 ? -8.915 -7.433 -4.233 1.00 76.19 235 ALA A C 1
ATOM 1766 O O . ALA A 1 235 ? -7.844 -6.913 -4.573 1.00 76.19 235 ALA A O 1
ATOM 1767 N N . LEU A 1 236 ? -10.075 -6.774 -4.238 1.00 84.25 236 LEU A N 1
ATOM 1768 C CA . LEU A 1 236 ? -10.136 -5.334 -4.441 1.00 84.25 236 LEU A CA 1
ATOM 1769 C C . LEU A 1 236 ? -9.510 -4.680 -3.211 1.00 84.25 236 LEU A C 1
ATOM 1771 O O . LEU A 1 236 ? -10.005 -4.865 -2.103 1.00 84.25 236 LEU A O 1
ATOM 1775 N N . VAL A 1 237 ? -8.410 -3.958 -3.412 1.00 89.44 237 VAL A N 1
ATOM 1776 C CA . VAL A 1 237 ? -7.725 -3.236 -2.338 1.00 89.44 237 VAL A CA 1
ATOM 1777 C C . VAL A 1 237 ? -7.974 -1.752 -2.512 1.00 89.44 237 VAL A C 1
ATOM 1779 O O . VAL A 1 237 ? -7.739 -1.227 -3.602 1.00 89.44 237 VAL A O 1
ATOM 1782 N N . ARG A 1 238 ? -8.436 -1.103 -1.445 1.00 91.81 238 ARG A N 1
ATOM 1783 C CA . ARG A 1 238 ? -8.620 0.346 -1.366 1.00 91.81 238 ARG A CA 1
ATOM 1784 C C . ARG A 1 238 ? -7.490 0.980 -0.563 1.00 91.81 238 ARG A C 1
ATOM 1786 O O . ARG A 1 238 ? -6.869 0.324 0.275 1.00 91.81 238 ARG A O 1
ATOM 1793 N N . THR A 1 239 ? -7.231 2.242 -0.872 1.00 95.94 239 THR A N 1
ATOM 1794 C CA . THR A 1 239 ? -6.311 3.124 -0.155 1.00 95.94 239 THR A CA 1
ATOM 1795 C C . THR A 1 239 ? -7.113 4.270 0.430 1.00 95.94 239 THR A C 1
ATOM 1797 O O . THR A 1 239 ? -7.989 4.801 -0.252 1.00 95.94 239 THR A O 1
ATOM 1800 N N . GLU A 1 240 ? -6.800 4.660 1.656 1.00 96.88 240 GLU A N 1
ATOM 1801 C CA . GLU A 1 240 ? -7.390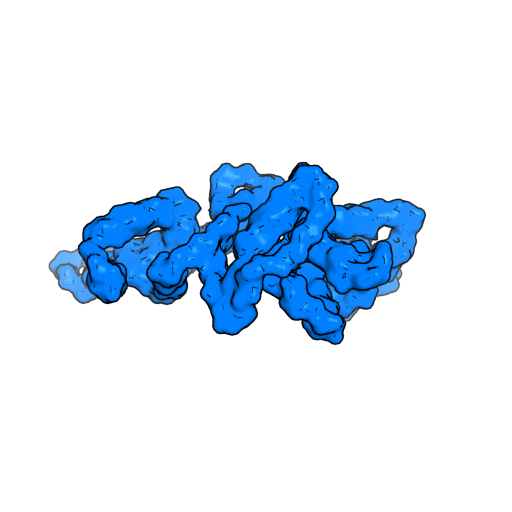 5.833 2.285 1.00 96.88 240 GLU A CA 1
ATOM 1802 C C . GLU A 1 240 ? -6.351 6.543 3.147 1.00 96.88 240 GLU A C 1
ATOM 1804 O O . GLU A 1 240 ? -5.623 5.906 3.911 1.00 96.88 240 GLU A O 1
ATOM 1809 N N . ARG A 1 241 ? -6.259 7.867 3.013 1.00 97.62 241 ARG A N 1
ATOM 1810 C CA . ARG A 1 241 ? -5.442 8.692 3.903 1.00 97.62 241 ARG A CA 1
ATOM 1811 C C . ARG A 1 241 ? -6.146 8.806 5.251 1.00 97.62 241 ARG A C 1
ATOM 1813 O O . ARG A 1 241 ? -7.300 9.212 5.309 1.00 97.62 241 ARG A O 1
ATOM 1820 N N . LEU A 1 242 ? -5.430 8.487 6.322 1.00 97.94 242 LEU A N 1
ATOM 1821 C CA . LEU A 1 242 ? -5.955 8.559 7.677 1.00 97.94 242 LEU A CA 1
ATOM 1822 C C . LEU A 1 242 ? -5.736 9.947 8.274 1.00 97.94 242 LEU A C 1
ATOM 1824 O O . LEU A 1 242 ? -4.643 10.515 8.193 1.00 97.94 242 LEU A O 1
ATOM 1828 N N . GLU A 1 243 ? -6.768 10.461 8.936 1.00 97.25 243 GLU A N 1
ATOM 1829 C CA . GLU A 1 243 ? -6.609 11.589 9.850 1.00 97.25 243 GLU A CA 1
ATOM 1830 C C . GLU A 1 243 ? -5.794 11.150 11.082 1.00 97.25 243 GLU A C 1
ATOM 1832 O O . GLU A 1 243 ? -5.935 10.003 11.521 1.00 97.25 243 GLU A O 1
ATOM 1837 N N . PRO A 1 244 ? -4.959 12.023 11.683 1.00 97.06 244 PRO A N 1
ATOM 1838 C CA . PRO A 1 244 ? -4.019 11.614 12.731 1.00 97.06 244 PRO A CA 1
ATOM 1839 C C . PRO A 1 244 ? -4.642 10.860 13.922 1.00 97.06 244 PRO A C 1
ATOM 1841 O O . PRO A 1 244 ? -4.071 9.845 14.323 1.00 97.06 244 PRO A O 1
ATOM 1844 N N . PRO A 1 245 ? -5.817 11.255 14.465 1.00 97.56 245 PRO A N 1
ATOM 1845 C CA . PRO A 1 245 ? -6.457 10.486 15.535 1.00 97.56 245 PRO A CA 1
ATOM 1846 C C . PRO A 1 245 ? -6.882 9.078 15.089 1.00 97.56 245 PRO A C 1
ATOM 1848 O O . PRO A 1 245 ? -6.789 8.123 15.856 1.00 97.56 245 PRO A O 1
ATOM 1851 N N . VAL A 1 246 ? -7.320 8.919 13.839 1.00 98.00 246 VAL A N 1
ATOM 1852 C CA . VAL A 1 246 ? -7.736 7.618 13.293 1.00 98.00 246 VAL A CA 1
ATOM 1853 C C . VAL A 1 246 ? -6.519 6.723 13.056 1.00 98.00 246 VAL A C 1
ATOM 1855 O O . VAL A 1 246 ? -6.546 5.543 13.401 1.00 98.00 246 VAL A O 1
ATOM 1858 N N . ASP A 1 247 ? -5.429 7.284 12.527 1.00 98.12 247 ASP A N 1
ATOM 1859 C CA . ASP A 1 247 ? -4.148 6.586 12.385 1.00 98.12 247 ASP A CA 1
ATOM 1860 C C . ASP A 1 247 ? -3.637 6.058 13.730 1.00 98.12 247 ASP A C 1
ATOM 1862 O O . ASP A 1 247 ? -3.316 4.875 13.864 1.00 98.12 247 ASP A O 1
ATOM 1866 N N . GLU A 1 248 ? -3.635 6.906 14.760 1.00 98.00 248 GLU A N 1
ATOM 1867 C CA . GLU A 1 248 ? -3.214 6.512 16.101 1.00 98.00 248 GLU A CA 1
ATOM 1868 C C . GLU A 1 248 ? -4.087 5.380 16.667 1.00 98.00 248 GLU A C 1
ATOM 1870 O O . GLU A 1 248 ? -3.565 4.375 17.163 1.00 98.00 248 GLU A O 1
ATOM 1875 N N . LEU A 1 249 ? -5.411 5.505 16.548 1.00 98.19 249 LEU A N 1
ATOM 1876 C CA . LEU A 1 249 ? -6.378 4.500 16.986 1.00 98.19 249 LEU A CA 1
ATOM 1877 C C . LEU A 1 249 ? -6.146 3.140 16.305 1.00 98.19 249 LEU A C 1
ATOM 1879 O O . LEU A 1 249 ? -6.044 2.111 16.980 1.00 98.19 249 LEU A O 1
ATOM 1883 N N . LEU A 1 250 ? -6.020 3.126 14.974 1.00 98.12 250 LEU A N 1
ATOM 1884 C CA . LEU A 1 250 ? -5.816 1.898 14.201 1.00 98.12 250 LEU A CA 1
ATOM 1885 C C . LEU A 1 250 ? -4.409 1.306 14.400 1.00 98.12 250 LEU A C 1
ATOM 1887 O O . LEU A 1 250 ? -4.216 0.093 14.292 1.00 98.12 250 LEU A O 1
ATOM 1891 N N . LYS A 1 251 ? -3.402 2.123 14.728 1.00 97.62 251 LYS A N 1
ATOM 1892 C CA . LYS A 1 251 ? -2.085 1.621 15.149 1.00 97.62 251 LYS A CA 1
ATOM 1893 C C . LYS A 1 251 ? -2.159 0.935 16.510 1.00 97.62 251 LYS A C 1
ATOM 1895 O O . LYS A 1 251 ? -1.570 -0.136 16.658 1.00 97.62 251 LYS A O 1
ATOM 1900 N N . ARG A 1 252 ? -2.906 1.492 17.473 1.00 97.44 252 ARG A N 1
ATOM 1901 C CA . ARG A 1 252 ? -3.133 0.876 18.796 1.00 97.44 252 ARG A CA 1
ATOM 1902 C C . ARG A 1 252 ? -3.887 -0.454 18.691 1.00 97.44 252 ARG A C 1
ATOM 1904 O O . ARG A 1 252 ? -3.562 -1.392 19.414 1.00 97.44 252 ARG A O 1
ATOM 1911 N N . SER A 1 253 ? -4.822 -0.597 17.748 1.00 97.19 253 SER A N 1
ATOM 1912 C CA . SER A 1 253 ? -5.554 -1.861 17.557 1.00 97.19 253 SER A CA 1
ATOM 1913 C C . SER A 1 253 ? -4.700 -3.022 17.034 1.00 97.19 253 SER A C 1
ATOM 1915 O O . SER A 1 253 ? -5.123 -4.173 17.104 1.00 97.19 253 SER A O 1
ATOM 1917 N N . ARG A 1 254 ? -3.459 -2.787 16.585 1.00 96.12 254 ARG A N 1
ATOM 1918 C CA . ARG A 1 254 ? -2.523 -3.873 16.224 1.00 96.12 254 ARG A CA 1
ATOM 1919 C C . ARG A 1 254 ? -2.160 -4.772 17.404 1.00 96.12 254 ARG A C 1
ATOM 1921 O O . ARG A 1 254 ? -1.806 -5.928 17.192 1.00 96.12 254 ARG A O 1
ATOM 1928 N N . THR A 1 255 ? -2.220 -4.241 18.623 1.00 94.94 255 THR A N 1
ATOM 1929 C CA . THR A 1 255 ? -1.919 -4.969 19.864 1.00 94.94 255 THR A CA 1
ATOM 1930 C C . THR A 1 255 ? -3.172 -5.331 20.660 1.00 94.94 255 THR A C 1
ATOM 1932 O O . THR A 1 255 ? -3.052 -5.787 21.792 1.00 94.94 255 THR A O 1
ATOM 1935 N N . GLY A 1 256 ? -4.356 -5.140 20.071 1.00 95.75 256 GLY A N 1
ATOM 1936 C CA . GLY A 1 256 ? -5.638 -5.316 20.737 1.00 95.75 256 GLY A CA 1
ATOM 1937 C C . GLY A 1 256 ? -6.075 -4.037 21.448 1.00 95.75 256 GLY A C 1
ATOM 1938 O O . GLY A 1 256 ? -5.330 -3.443 22.225 1.00 95.75 256 GLY A O 1
ATOM 1939 N N . LEU A 1 257 ? -7.298 -3.603 21.160 1.00 96.38 257 LEU A N 1
ATOM 1940 C CA . LEU A 1 257 ? -7.896 -2.382 21.678 1.00 96.38 257 LEU A CA 1
ATOM 1941 C C . LEU A 1 257 ? -9.119 -2.731 22.535 1.00 96.38 257 LEU A C 1
ATOM 1943 O O . LEU A 1 257 ? -10.207 -2.981 22.014 1.00 96.38 257 LEU A O 1
ATOM 1947 N N . THR A 1 258 ? -8.915 -2.782 23.850 1.00 96.69 258 THR A N 1
ATOM 1948 C CA . THR A 1 258 ? -9.931 -3.124 24.861 1.00 96.69 258 THR A CA 1
ATOM 1949 C C . THR A 1 258 ? -10.946 -1.992 25.055 1.00 96.69 258 THR A C 1
ATOM 1951 O O . THR A 1 258 ? -10.646 -0.843 24.741 1.00 96.69 258 THR A O 1
ATOM 1954 N N . SER A 1 259 ? -12.126 -2.280 25.620 1.00 95.69 259 SER A N 1
ATOM 1955 C CA . SER A 1 259 ? -13.146 -1.258 25.947 1.00 95.69 259 SER A CA 1
ATOM 1956 C C . SER A 1 259 ? -12.596 -0.078 26.750 1.00 95.69 259 SER A C 1
ATOM 1958 O O . SER A 1 259 ? -12.886 1.088 26.472 1.00 95.69 259 SER A O 1
ATOM 1960 N N . GLU A 1 260 ? -11.750 -0.385 27.734 1.00 95.88 260 GLU A N 1
ATOM 1961 C CA . GLU A 1 260 ? -11.113 0.617 28.582 1.00 95.88 260 GLU A CA 1
ATOM 1962 C C . GLU A 1 260 ? -10.149 1.489 27.773 1.00 95.88 260 GLU A C 1
ATOM 1964 O O . GLU A 1 260 ? -10.253 2.713 27.827 1.00 95.88 260 GLU A O 1
ATOM 1969 N N . ALA A 1 261 ? -9.295 0.877 26.943 1.00 97.06 261 ALA A N 1
ATOM 1970 C CA . ALA A 1 261 ? -8.372 1.605 26.076 1.00 97.06 261 ALA A CA 1
ATOM 1971 C C . ALA A 1 261 ? -9.106 2.473 25.038 1.00 97.06 261 ALA A C 1
ATOM 1973 O O . ALA A 1 261 ? -8.652 3.575 24.735 1.00 97.06 261 ALA A O 1
ATOM 1974 N N . ARG A 1 262 ? -10.255 2.016 24.514 1.00 97.38 262 ARG A N 1
ATOM 1975 C CA . ARG A 1 262 ? -11.125 2.819 23.634 1.00 97.38 262 ARG A CA 1
ATOM 1976 C C . ARG A 1 262 ? -11.703 4.018 24.370 1.00 97.38 262 ARG A C 1
ATOM 1978 O O . ARG A 1 262 ? -11.601 5.140 23.884 1.00 97.38 262 ARG A O 1
ATOM 1985 N N . SER A 1 263 ? -12.244 3.798 25.565 1.00 97.38 263 SER A N 1
ATOM 1986 C CA . SER A 1 263 ? -12.807 4.864 26.398 1.00 97.38 263 SER A CA 1
ATOM 1987 C C . SER A 1 263 ? -11.756 5.901 26.802 1.00 97.38 263 SER A C 1
ATOM 1989 O O . SER A 1 263 ? -12.028 7.099 26.789 1.00 97.38 263 SER A O 1
ATOM 1991 N N . GLU A 1 264 ? -10.549 5.459 27.162 1.00 97.94 264 GLU A N 1
ATOM 1992 C CA . GLU A 1 264 ? -9.417 6.341 27.457 1.00 97.94 264 GLU A CA 1
ATOM 1993 C C . GLU A 1 264 ? -9.007 7.142 26.219 1.00 97.94 264 GLU A C 1
ATOM 1995 O O . GLU A 1 264 ? -8.852 8.361 26.298 1.00 97.94 264 GLU A O 1
ATOM 2000 N N . PHE A 1 265 ? -8.891 6.474 25.068 1.00 97.88 265 PHE A N 1
ATOM 2001 C CA . PHE A 1 265 ? -8.560 7.124 23.808 1.00 97.88 265 PHE A CA 1
ATOM 2002 C C . PHE A 1 265 ? -9.593 8.193 23.430 1.00 97.88 265 PHE A C 1
ATOM 2004 O O . PHE A 1 265 ? -9.203 9.321 23.142 1.00 97.88 265 PHE A O 1
ATOM 2011 N N . ALA A 1 266 ? -10.894 7.882 23.492 1.00 98.00 266 ALA A N 1
ATOM 2012 C CA . ALA A 1 266 ? -11.967 8.835 23.198 1.00 98.00 266 ALA A CA 1
ATOM 2013 C C . ALA A 1 266 ? -11.836 10.105 24.049 1.00 98.00 266 ALA A C 1
ATOM 2015 O O . ALA A 1 266 ? -11.770 11.213 23.516 1.00 98.00 266 ALA A O 1
ATOM 2016 N N . ARG A 1 267 ? -11.682 9.937 25.369 1.00 98.06 267 ARG A N 1
ATOM 2017 C CA . ARG A 1 267 ? -11.523 11.059 26.304 1.00 98.06 267 ARG A CA 1
ATOM 2018 C C . ARG A 1 267 ? -10.261 11.872 26.025 1.00 98.06 267 ARG A C 1
ATOM 2020 O O . ARG A 1 267 ? -10.313 13.097 26.091 1.00 98.06 267 ARG A O 1
ATOM 2027 N N . ALA A 1 268 ? -9.146 11.221 25.687 1.00 97.94 268 ALA A N 1
ATOM 2028 C CA . ALA A 1 268 ? -7.899 11.903 25.333 1.00 97.94 268 ALA A CA 1
ATOM 2029 C C . ALA A 1 268 ? -8.036 12.766 24.065 1.00 97.94 268 ALA A C 1
ATOM 2031 O O . ALA A 1 268 ? -7.387 13.804 23.961 1.00 97.94 268 ALA A O 1
ATOM 2032 N N . GLN A 1 269 ? -8.913 12.370 23.139 1.00 97.50 269 GLN A N 1
ATOM 2033 C CA . GLN A 1 269 ? -9.257 13.138 21.938 1.00 97.50 269 GLN A CA 1
ATOM 2034 C C . GLN A 1 269 ? -10.397 14.151 22.170 1.00 97.50 269 GLN A C 1
ATOM 2036 O O . GLN A 1 269 ? -10.807 14.836 21.235 1.00 97.50 269 GLN A O 1
ATOM 2041 N N . GLY A 1 270 ? -10.921 14.266 23.397 1.00 97.38 270 GLY A N 1
ATOM 2042 C CA . GLY A 1 270 ? -12.037 15.159 23.727 1.00 97.38 270 GLY A CA 1
ATOM 2043 C C . GLY A 1 270 ? -13.398 14.700 23.191 1.00 97.38 270 GLY A C 1
ATOM 2044 O O . GLY A 1 270 ? -14.281 15.535 23.011 1.00 97.38 270 GLY A O 1
ATOM 2045 N N . ALA A 1 271 ? -13.562 13.403 22.921 1.00 97.31 271 ALA A N 1
ATOM 2046 C CA . ALA A 1 271 ? -14.806 12.786 22.469 1.00 97.31 271 ALA A CA 1
ATOM 2047 C C . ALA A 1 271 ? -15.456 11.940 23.578 1.00 97.31 271 ALA A C 1
ATOM 2049 O O . ALA A 1 271 ? -14.776 11.436 24.478 1.00 97.31 271 ALA A O 1
ATOM 2050 N N . GLU A 1 272 ? -16.772 11.744 23.485 1.00 98.00 272 GLU A N 1
ATOM 2051 C CA . GLU A 1 272 ? -17.486 10.793 24.341 1.00 98.00 272 GLU A CA 1
ATOM 2052 C C . GLU A 1 272 ? -17.212 9.348 23.872 1.00 98.00 272 GLU A C 1
ATOM 2054 O O . GLU A 1 272 ? -17.181 9.093 22.660 1.00 98.00 272 GLU A O 1
ATOM 2059 N N . PRO A 1 273 ? -17.012 8.376 24.787 1.00 97.62 273 PRO A N 1
ATOM 2060 C CA . PRO A 1 273 ? -16.771 6.978 24.422 1.00 97.62 273 PRO A CA 1
ATOM 2061 C C . PRO A 1 273 ? -17.832 6.390 23.483 1.00 97.62 273 PRO A C 1
ATOM 2063 O O . PRO A 1 273 ? -17.496 5.651 22.562 1.00 97.62 273 PRO A O 1
ATOM 2066 N N . GLU A 1 274 ? -19.103 6.749 23.664 1.00 96.69 274 GLU A N 1
ATOM 2067 C CA . GLU A 1 274 ? -20.213 6.260 22.844 1.00 96.69 274 GLU A CA 1
ATOM 2068 C C . GLU A 1 274 ? -20.115 6.709 21.379 1.00 96.69 274 GLU A C 1
ATOM 2070 O O . GLU A 1 274 ? -20.529 5.971 20.482 1.00 96.69 274 GLU A O 1
ATOM 2075 N N . ASP A 1 275 ? -19.561 7.895 21.118 1.00 96.88 275 ASP A N 1
ATOM 2076 C CA . ASP A 1 275 ? -19.363 8.389 19.755 1.00 96.88 275 ASP A CA 1
ATOM 2077 C C . ASP A 1 275 ? -18.218 7.643 19.061 1.00 96.88 275 ASP A C 1
ATOM 2079 O O . ASP A 1 275 ? -18.334 7.300 17.882 1.00 96.88 275 ASP A O 1
ATOM 2083 N N . LEU A 1 276 ? -17.154 7.305 19.802 1.00 97.12 276 LEU A N 1
ATOM 2084 C CA . LEU A 1 276 ? -16.091 6.440 19.291 1.00 97.12 276 LEU A CA 1
ATOM 2085 C C . LEU A 1 276 ? -16.625 5.039 18.964 1.00 97.12 276 LEU A C 1
ATOM 2087 O O . LEU A 1 276 ? -16.307 4.504 17.907 1.00 97.12 276 LEU A O 1
ATOM 2091 N N . GLU A 1 277 ? -17.453 4.448 19.829 1.00 96.94 277 GLU A N 1
ATOM 2092 C CA . GLU A 1 277 ? -18.040 3.125 19.571 1.00 96.94 277 GLU A CA 1
ATOM 2093 C C . GLU A 1 277 ? -18.916 3.125 18.313 1.00 96.94 277 GLU A C 1
ATOM 2095 O O . GLU A 1 277 ? -18.820 2.202 17.507 1.00 96.94 277 GLU A O 1
ATOM 2100 N N . ARG A 1 278 ? -19.718 4.177 18.085 1.00 95.19 278 ARG A N 1
ATOM 2101 C CA . ARG A 1 278 ? -20.490 4.331 16.838 1.00 95.19 278 ARG A CA 1
ATOM 2102 C C . ARG A 1 278 ? -19.586 4.424 15.614 1.00 95.19 278 ARG A C 1
ATOM 2104 O O . ARG A 1 278 ? -19.861 3.764 14.621 1.00 95.19 278 ARG A O 1
ATOM 2111 N N . PHE A 1 279 ? -18.511 5.201 15.698 1.00 95.56 279 PHE A N 1
ATOM 2112 C CA . PHE A 1 279 ? -17.532 5.331 14.620 1.00 95.56 279 PHE A CA 1
ATOM 2113 C C . PHE A 1 279 ? -16.814 4.005 14.309 1.00 95.56 279 PHE A C 1
ATOM 2115 O O . PHE A 1 279 ? -16.543 3.689 13.155 1.00 95.56 279 PHE A O 1
ATOM 2122 N N . LEU A 1 280 ? -16.541 3.182 15.324 1.00 96.56 280 LEU A N 1
ATOM 2123 C CA . LEU A 1 280 ? -15.891 1.879 15.153 1.00 96.56 280 LEU A CA 1
ATOM 2124 C C . LEU A 1 280 ? -16.782 0.824 14.482 1.00 96.56 280 LEU A C 1
ATOM 2126 O O . LEU A 1 280 ? -16.245 -0.148 13.944 1.00 96.56 280 LEU A O 1
ATOM 2130 N N . VAL A 1 281 ? -18.109 1.004 14.489 1.00 95.25 281 VAL A N 1
ATOM 2131 C CA . VAL A 1 281 ? -19.038 0.122 13.760 1.00 95.25 281 VAL A CA 1
ATOM 2132 C C . VAL A 1 281 ? -18.723 0.133 12.267 1.00 95.25 281 VAL A C 1
ATOM 2134 O O . VAL A 1 281 ? -18.634 -0.939 11.678 1.00 95.25 281 VAL A O 1
ATOM 2137 N N . ASP A 1 282 ? -18.438 1.298 11.682 1.00 93.31 282 ASP A N 1
ATOM 2138 C CA . ASP A 1 282 ? -18.125 1.404 10.252 1.00 93.31 282 ASP A CA 1
ATOM 2139 C C . ASP A 1 282 ? -16.864 0.593 9.896 1.00 93.31 282 ASP A C 1
ATOM 2141 O O . ASP A 1 282 ? -16.850 -0.170 8.932 1.00 93.31 282 ASP A O 1
ATOM 2145 N N . PHE A 1 283 ? -15.818 0.648 10.730 1.00 95.06 283 PHE A N 1
ATOM 2146 C CA . PHE A 1 283 ? -14.606 -0.151 10.512 1.00 95.06 283 PHE A CA 1
ATOM 2147 C C . PHE A 1 283 ? -14.812 -1.658 10.696 1.00 95.06 283 PHE A C 1
ATOM 2149 O O . PHE A 1 283 ? -14.108 -2.451 10.063 1.00 95.06 283 PHE A O 1
ATOM 2156 N N . LEU A 1 284 ? -15.727 -2.066 11.577 1.00 93.81 284 LEU A N 1
ATOM 2157 C CA . LEU A 1 284 ? -16.114 -3.469 11.730 1.00 93.81 284 LEU A CA 1
ATOM 2158 C C . LEU A 1 284 ? -16.898 -3.950 10.505 1.00 93.81 284 LEU A C 1
ATOM 2160 O O . LEU A 1 284 ? -16.596 -5.020 9.973 1.00 93.81 284 LEU A O 1
ATOM 2164 N N . ASP A 1 285 ? -17.843 -3.143 10.026 1.00 90.81 285 ASP A N 1
ATOM 2165 C CA . ASP A 1 285 ? -18.672 -3.441 8.857 1.00 90.81 285 ASP A CA 1
ATOM 2166 C C . ASP A 1 285 ? -17.835 -3.516 7.570 1.00 90.81 285 ASP A C 1
ATOM 2168 O O . ASP A 1 285 ? -18.055 -4.383 6.718 1.00 90.81 285 ASP A O 1
ATOM 2172 N N . GLU A 1 286 ? -16.810 -2.671 7.447 1.00 90.56 286 GLU A N 1
ATOM 2173 C CA . GLU A 1 286 ? -15.846 -2.719 6.345 1.00 90.56 286 GLU A CA 1
ATOM 2174 C C . GLU A 1 286 ? -14.799 -3.839 6.486 1.00 90.56 286 GLU A C 1
ATOM 2176 O O . GLU A 1 286 ? -14.077 -4.145 5.529 1.00 90.56 286 GLU A O 1
ATOM 2181 N N . GLY A 1 287 ? -14.711 -4.478 7.657 1.00 91.88 287 GLY A N 1
ATOM 2182 C CA . GLY A 1 287 ? -13.729 -5.522 7.955 1.00 91.88 287 GLY A CA 1
ATOM 2183 C C . GLY A 1 287 ? -12.297 -5.002 8.128 1.00 91.88 287 GLY A C 1
ATOM 2184 O O . GLY A 1 287 ? -11.342 -5.773 7.979 1.00 91.88 287 GLY A O 1
ATOM 2185 N N . VAL A 1 288 ? -12.140 -3.708 8.425 1.00 94.81 288 VAL A N 1
ATOM 2186 C CA . VAL A 1 288 ? -10.869 -3.070 8.806 1.00 94.81 288 VAL A CA 1
ATOM 2187 C C . VAL A 1 288 ? -10.485 -3.459 10.231 1.00 94.81 288 VAL A C 1
ATOM 2189 O O . VAL A 1 288 ? -9.312 -3.720 10.501 1.00 94.81 288 VAL A O 1
ATOM 2192 N N . LEU A 1 289 ? -11.470 -3.554 11.123 1.00 95.44 289 LEU A N 1
ATOM 2193 C CA . LEU A 1 289 ? -11.318 -4.096 12.471 1.00 95.44 289 LEU A CA 1
ATOM 2194 C C . LEU A 1 289 ? -12.015 -5.454 12.586 1.00 95.44 289 LEU A C 1
ATOM 2196 O O . LEU A 1 289 ? -12.960 -5.750 11.858 1.00 95.44 289 LEU A O 1
ATOM 2200 N N . VAL A 1 290 ? -11.540 -6.286 13.509 1.00 94.50 290 VAL A N 1
ATOM 2201 C CA . VAL A 1 290 ? -12.142 -7.578 13.869 1.00 94.50 290 VAL A CA 1
ATOM 2202 C C . VAL A 1 290 ? -12.193 -7.731 15.390 1.00 94.50 290 VAL A C 1
ATOM 2204 O O . VAL A 1 290 ? -11.445 -7.057 16.098 1.00 94.50 290 VAL A O 1
ATOM 2207 N N . ARG A 1 291 ? -13.084 -8.596 15.880 1.00 93.62 291 ARG A N 1
ATOM 2208 C CA . ARG A 1 291 ? -13.146 -9.028 17.285 1.00 93.62 291 ARG A CA 1
ATOM 2209 C C . ARG A 1 291 ? -12.386 -10.336 17.458 1.00 93.62 291 ARG A C 1
ATOM 2211 O O . ARG A 1 291 ? -12.538 -11.197 16.559 1.00 93.62 291 ARG A O 1
#

Radius of gyration: 24.12 Å; chains: 1; bounding box: 43×58×70 Å

Sequence (291 aa):
MDGGFASRIFGHDPQMCSTTGLTDEELSWLCAQDPAALSADPGGKRRAQIVGNIASEFRLSLSAASRSSRNAGGPGPAWLDHFPGSAEFRGAVLGGDRLPLAFARFALHDARSKGHAELVPVIELEFALARLRREAAGGRLGALASHHLPHPPGNDRGAELSVSDMERNHAADTLWLSPQARIVDLPSGTHAWCETLQAHLENGLPAPRPSGFHPELQEGILLFAHTTGARHRPALVRTERLEPPVDELLKRSRTGLTSEARSEFARAQGAEPEDLERFLVDFLDEGVLVR

Secondary structure (DSSP, 8-state):
--HHHHHHHHTT-HHHHHHS---HHHHHHHHTT-HHHHHT-TT-HHHHHHHHHHHHHSHHHHHHHHHS-SSSS-HHHHHHHHGGGSHHHHHHHHHT--HHHHHHHHHHHHHHHTT-GGGHHHHHHHHHHHHHHHHHHT-HHHHHHTTSSPPPPPP-------HHHHHHHHHHT-BEE-TTEEEEEEEETHHHHHHHHHHHHHTTPPPPPP-S-EEEEEEEEEEEE-TTS-TTSPPPEEEEEPPHHHHHHHHHGGG-B-HHHHHHHHHHTT--HHHHHHHHHHHHHTTSEE-